Protein AF-A0A928VCK2-F1 (afdb_monomer)

Secondary structure (DSSP, 8-state):
-EEEEESGGGSTT----HHHHHHHHHHHHHHHHTT-EEEEB--TT--SSB-TTTS-GGG-SEEEEESSEE--SHHHHHHHHHTTTSEEEEEEEEESS-TTT----SEEEEEE-SS-B---GGGG--PPPPPEEEEEPPPP-GGGGGG--HHHHHHHHHHHHHTSS-EEEE----TTT-TT----TTTT---S-SSS----------SS--EEEEPPP-

Structure (mmCIF, N/CA/C/O backbone):
data_AF-A0A928VCK2-F1
#
_entry.id   AF-A0A928VCK2-F1
#
loop_
_atom_site.group_PDB
_atom_site.id
_atom_site.type_symbol
_atom_site.label_atom_id
_atom_site.label_alt_id
_atom_site.label_comp_id
_atom_site.label_asym_id
_atom_site.label_entity_id
_atom_site.label_seq_id
_atom_site.pdbx_PDB_ins_code
_atom_site.Cartn_x
_atom_site.Cartn_y
_atom_site.Cartn_z
_atom_site.occupancy
_atom_site.B_iso_or_equiv
_atom_site.auth_seq_id
_atom_site.auth_comp_id
_atom_site.auth_asym_id
_atom_site.auth_atom_id
_atom_site.pdbx_PDB_model_num
ATOM 1 N N . MET A 1 1 ? -21.657 -8.174 7.671 1.00 84.19 1 MET A N 1
ATOM 2 C CA . MET A 1 1 ? -20.610 -7.293 8.240 1.00 84.19 1 MET A CA 1
ATOM 3 C C . MET A 1 1 ? -19.802 -6.724 7.094 1.00 84.19 1 MET A C 1
ATOM 5 O O . MET A 1 1 ? -19.589 -7.456 6.133 1.00 84.19 1 MET A O 1
ATOM 9 N N . ARG A 1 2 ? -19.414 -5.449 7.162 1.00 96.62 2 ARG A N 1
ATOM 10 C CA . ARG A 1 2 ? -18.640 -4.792 6.105 1.00 96.62 2 ARG A CA 1
ATOM 11 C C . ARG A 1 2 ? -17.361 -4.190 6.680 1.00 96.62 2 ARG A C 1
ATOM 13 O O . ARG A 1 2 ? -17.399 -3.638 7.781 1.00 96.62 2 ARG A O 1
ATOM 20 N N . VAL A 1 3 ? -16.268 -4.317 5.936 1.00 98.62 3 VAL A N 1
ATOM 21 C CA . VAL A 1 3 ? -14.930 -3.843 6.305 1.00 98.62 3 VAL A CA 1
ATOM 22 C C . VAL A 1 3 ? -14.529 -2.672 5.410 1.00 98.62 3 VAL A C 1
ATOM 24 O O . VAL A 1 3 ? -14.777 -2.712 4.210 1.00 98.62 3 VAL A O 1
ATOM 27 N N . LEU A 1 4 ? -13.922 -1.629 5.970 1.00 98.75 4 LEU A N 1
ATOM 28 C CA . LEU A 1 4 ? -13.220 -0.620 5.174 1.00 98.75 4 LEU A CA 1
ATOM 29 C C . LEU A 1 4 ? -11.729 -0.956 5.162 1.00 98.75 4 LE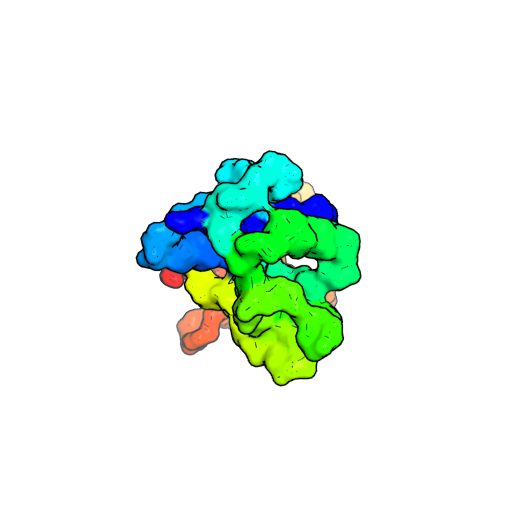U A C 1
ATOM 31 O O . LEU A 1 4 ? -11.121 -1.033 6.227 1.00 98.75 4 LEU A O 1
ATOM 35 N N . VAL A 1 5 ? -11.141 -1.135 3.983 1.00 98.69 5 VAL A N 1
ATOM 36 C CA . VAL A 1 5 ? -9.688 -1.288 3.822 1.00 98.69 5 VAL A CA 1
ATOM 37 C C . VAL A 1 5 ? -9.095 0.074 3.495 1.00 98.69 5 VAL A C 1
ATOM 39 O O . VAL A 1 5 ? -9.481 0.697 2.509 1.00 98.69 5 VAL A O 1
ATOM 42 N N . ALA A 1 6 ? -8.166 0.545 4.315 1.00 98.25 6 ALA A N 1
ATOM 43 C CA . ALA A 1 6 ? -7.464 1.808 4.146 1.00 98.25 6 ALA A CA 1
ATOM 44 C C . ALA A 1 6 ? -5.953 1.600 4.260 1.00 98.25 6 ALA A C 1
ATOM 46 O O . ALA A 1 6 ? -5.498 0.588 4.776 1.00 98.25 6 ALA A O 1
ATOM 47 N N . GLY A 1 7 ? -5.176 2.558 3.782 1.00 96.81 7 GLY A N 1
ATOM 48 C CA . GLY A 1 7 ? -3.717 2.555 3.847 1.00 96.81 7 GLY A CA 1
ATOM 49 C C . GLY A 1 7 ? -3.191 3.868 3.291 1.00 96.81 7 GLY A C 1
ATOM 50 O O . GLY A 1 7 ? -3.965 4.802 3.081 1.00 96.81 7 GLY A O 1
ATOM 51 N N . TRP A 1 8 ? -1.903 3.961 2.973 1.00 94.31 8 TRP A N 1
ATOM 52 C CA . TRP A 1 8 ? -1.333 5.171 2.357 1.00 94.31 8 TRP A CA 1
ATOM 53 C C . TRP A 1 8 ? -2.022 5.575 1.041 1.00 94.31 8 TRP A C 1
ATOM 55 O O . TRP A 1 8 ? -2.155 6.758 0.740 1.00 94.31 8 TRP A O 1
ATOM 65 N N . PHE A 1 9 ? -2.584 4.612 0.306 1.00 95.19 9 PHE A N 1
ATOM 66 C CA . PHE A 1 9 ? -3.427 4.835 -0.879 1.00 95.19 9 PHE A CA 1
ATOM 67 C C . PHE A 1 9 ? -4.778 5.521 -0.603 1.00 95.19 9 PHE A C 1
ATOM 69 O O . PHE A 1 9 ? -5.514 5.838 -1.540 1.00 95.19 9 PHE A O 1
ATOM 76 N N . SER A 1 10 ? -5.111 5.768 0.663 1.00 96.56 10 SER A N 1
ATOM 77 C CA . SER A 1 10 ? -6.311 6.483 1.106 1.00 96.56 10 SER A CA 1
ATOM 78 C C . SER A 1 10 ? -6.046 7.957 1.454 1.00 96.56 10 SER A C 1
ATOM 80 O O . SER A 1 10 ? -6.998 8.686 1.744 1.00 96.56 10 SER A O 1
ATOM 82 N N . PHE A 1 11 ? -4.784 8.408 1.433 1.00 94.69 11 PHE A N 1
ATOM 83 C CA . PHE A 1 11 ? -4.357 9.750 1.847 1.00 94.69 11 PHE A CA 1
ATOM 84 C C . PHE A 1 11 ? -3.567 10.447 0.736 1.00 94.69 11 PHE A C 1
ATOM 86 O O . PHE A 1 11 ? -2.890 9.813 -0.073 1.00 94.69 11 PHE A O 1
ATOM 93 N N . LYS A 1 12 ? -3.681 11.777 0.671 1.00 91.19 12 LYS A N 1
ATOM 94 C CA . LYS A 1 12 ? -2.931 12.584 -0.300 1.00 91.19 12 LYS A CA 1
ATOM 95 C C . LYS A 1 12 ? -1.460 12.661 0.105 1.00 91.19 12 LYS A C 1
ATOM 97 O O . LYS A 1 12 ? -1.151 12.642 1.288 1.00 91.19 12 LYS A O 1
ATOM 102 N N . ASP A 1 13 ? -0.590 12.793 -0.893 1.00 86.44 13 ASP A N 1
ATOM 103 C CA . ASP A 1 13 ? 0.840 13.088 -0.725 1.00 86.44 13 ASP A CA 1
ATOM 104 C C . ASP A 1 13 ? 1.649 12.026 0.054 1.00 86.44 13 ASP A C 1
ATOM 106 O O . ASP A 1 13 ? 2.729 12.309 0.563 1.00 86.44 13 ASP A O 1
ATOM 110 N N . CYS A 1 14 ? 1.172 10.775 0.090 1.00 86.25 14 CYS A N 1
ATOM 111 C CA . CYS A 1 14 ? 1.838 9.664 0.784 1.00 86.25 14 CYS A CA 1
ATOM 112 C C . CYS A 1 14 ? 2.816 8.844 -0.080 1.00 86.25 14 CYS A C 1
ATOM 114 O O . CYS A 1 14 ? 3.311 7.837 0.391 1.00 86.25 14 CYS A O 1
ATOM 116 N N . ASN A 1 15 ? 3.120 9.220 -1.330 1.00 86.69 15 ASN A N 1
ATOM 117 C CA . ASN A 1 15 ? 4.077 8.486 -2.191 1.00 86.69 15 ASN A CA 1
ATOM 118 C C . ASN A 1 15 ? 3.855 6.957 -2.239 1.00 86.69 15 ASN A C 1
ATOM 120 O O . ASN A 1 15 ? 4.780 6.174 -2.037 1.00 86.69 15 ASN A O 1
ATOM 124 N N . VAL A 1 16 ? 2.617 6.544 -2.512 1.00 90.00 16 VAL A N 1
ATOM 125 C CA . VAL A 1 16 ? 2.213 5.131 -2.577 1.00 90.00 16 VAL A CA 1
ATOM 126 C C . VAL A 1 16 ? 3.105 4.348 -3.541 1.00 90.00 16 VAL A C 1
ATOM 128 O O . VAL A 1 16 ? 3.255 4.716 -4.709 1.00 90.00 16 VAL A O 1
ATOM 131 N N . THR A 1 17 ? 3.662 3.245 -3.057 1.00 89.50 17 THR A N 1
ATOM 132 C CA . THR A 1 17 ? 4.542 2.347 -3.804 1.00 89.50 17 THR A CA 1
ATOM 133 C C . THR A 1 17 ? 3.798 1.101 -4.285 1.00 89.50 17 THR A C 1
ATOM 135 O O . THR A 1 17 ? 2.653 0.835 -3.916 1.00 89.50 17 THR A O 1
ATOM 138 N N . ALA A 1 18 ? 4.467 0.284 -5.104 1.00 89.06 18 ALA A N 1
ATOM 139 C CA . ALA A 1 18 ? 3.932 -1.016 -5.500 1.00 89.06 18 ALA A CA 1
ATOM 140 C C . ALA A 1 18 ? 3.698 -1.945 -4.291 1.00 89.06 18 ALA A C 1
ATOM 142 O O . ALA A 1 18 ? 2.751 -2.726 -4.313 1.00 89.06 18 ALA A O 1
ATOM 143 N N . GLY A 1 19 ? 4.516 -1.835 -3.235 1.00 90.00 19 GLY A N 1
ATOM 144 C CA . GLY A 1 19 ? 4.358 -2.623 -2.010 1.00 90.00 19 GLY A CA 1
ATOM 145 C C . GLY A 1 19 ? 3.032 -2.338 -1.306 1.00 90.00 19 GLY A C 1
ATOM 146 O O . GLY A 1 19 ? 2.297 -3.270 -0.993 1.00 90.00 19 GLY A O 1
ATOM 147 N N . ASP A 1 20 ? 2.660 -1.062 -1.177 1.00 93.81 20 ASP A N 1
ATOM 148 C CA . ASP A 1 20 ? 1.390 -0.650 -0.563 1.00 93.81 20 ASP A CA 1
ATOM 149 C C . ASP A 1 20 ? 0.177 -1.225 -1.309 1.00 93.81 20 ASP A C 1
ATOM 151 O O . ASP A 1 20 ? -0.796 -1.683 -0.706 1.00 93.81 20 ASP A O 1
ATOM 155 N N . VAL A 1 21 ? 0.247 -1.229 -2.643 1.00 93.06 21 VAL A N 1
ATOM 156 C CA . VAL A 1 21 ? -0.801 -1.786 -3.506 1.00 93.06 21 VAL A CA 1
ATOM 157 C C . VAL A 1 21 ? -0.864 -3.310 -3.372 1.00 93.06 21 VAL A C 1
ATOM 159 O O . VAL A 1 21 ? -1.954 -3.862 -3.245 1.00 93.06 21 VAL A O 1
ATOM 162 N N . MET A 1 22 ? 0.281 -3.997 -3.323 1.00 94.56 22 MET A N 1
ATOM 163 C CA . MET A 1 22 ? 0.321 -5.448 -3.112 1.00 94.56 22 MET A CA 1
ATOM 164 C C . MET A 1 22 ? -0.232 -5.849 -1.741 1.00 94.56 22 MET A C 1
ATOM 166 O O . MET A 1 22 ? -0.971 -6.828 -1.646 1.00 94.56 22 MET A O 1
ATOM 170 N N . ALA A 1 23 ? 0.100 -5.103 -0.687 1.00 96.25 23 ALA A N 1
ATOM 171 C CA . ALA A 1 23 ? -0.390 -5.358 0.664 1.00 96.25 23 ALA A CA 1
ATOM 172 C C . ALA A 1 23 ? -1.910 -5.145 0.761 1.00 96.25 23 ALA A C 1
ATOM 174 O O . ALA A 1 23 ? -2.620 -5.966 1.345 1.00 96.25 23 ALA A O 1
ATOM 175 N N . ARG A 1 24 ? -2.430 -4.089 0.118 1.00 96.81 24 ARG A N 1
ATOM 176 C CA . ARG A 1 24 ? -3.873 -3.857 -0.040 1.00 96.81 24 ARG A CA 1
ATOM 177 C C . ARG A 1 24 ? -4.570 -5.034 -0.705 1.00 96.81 24 ARG A C 1
ATOM 179 O O . ARG A 1 24 ? -5.592 -5.490 -0.197 1.00 96.81 24 ARG A O 1
ATOM 186 N N . ASP A 1 25 ? -4.042 -5.491 -1.835 1.00 95.88 25 ASP A N 1
ATOM 187 C CA . ASP A 1 25 ? -4.664 -6.554 -2.623 1.00 95.88 25 ASP A CA 1
ATOM 188 C C . ASP A 1 25 ? -4.673 -7.870 -1.838 1.00 95.88 25 ASP A C 1
ATOM 190 O O . ASP A 1 25 ? -5.710 -8.522 -1.758 1.00 95.88 25 ASP A O 1
ATOM 194 N N . LEU A 1 26 ? -3.582 -8.190 -1.133 1.00 97.25 26 LEU A N 1
ATOM 195 C CA . LEU A 1 26 ? -3.532 -9.326 -0.208 1.00 97.25 26 LEU A CA 1
ATOM 196 C C . LEU A 1 26 ? -4.582 -9.227 0.907 1.00 97.25 26 LEU A C 1
ATOM 198 O O . LEU A 1 26 ? -5.286 -10.200 1.174 1.00 97.25 26 LEU A O 1
ATOM 202 N N . ALA A 1 27 ? -4.723 -8.061 1.542 1.00 97.75 27 ALA A N 1
ATOM 203 C CA . ALA A 1 27 ? -5.734 -7.857 2.577 1.00 97.75 27 ALA A CA 1
ATOM 204 C C . ALA A 1 27 ? -7.160 -8.041 2.026 1.00 97.75 27 ALA A C 1
ATOM 206 O O . ALA A 1 27 ? -7.995 -8.690 2.660 1.00 97.75 27 ALA A O 1
ATOM 207 N N . CYS A 1 28 ? -7.433 -7.512 0.831 1.00 97.44 28 CYS A N 1
ATOM 208 C CA . CYS A 1 28 ? -8.716 -7.665 0.143 1.00 97.44 28 CYS A CA 1
ATOM 209 C C . CYS A 1 28 ? -8.999 -9.132 -0.217 1.00 97.44 28 CYS A C 1
ATOM 211 O O . CYS A 1 28 ? -10.107 -9.623 0.017 1.00 97.44 28 CYS A O 1
ATOM 213 N N . ASP A 1 29 ? -7.995 -9.853 -0.718 1.00 96.81 29 ASP A N 1
ATOM 214 C CA . ASP A 1 29 ? -8.087 -11.276 -1.041 1.00 96.81 29 ASP A CA 1
ATOM 215 C C . ASP A 1 29 ? -8.396 -12.113 0.204 1.00 96.81 29 ASP A C 1
ATOM 217 O O . ASP A 1 29 ? -9.288 -12.963 0.171 1.00 96.81 29 ASP A O 1
ATOM 221 N N . TRP A 1 30 ? -7.712 -11.862 1.324 1.00 97.44 30 TRP A N 1
ATOM 222 C CA . TRP A 1 30 ? -7.953 -12.574 2.584 1.00 97.44 30 TRP A CA 1
ATOM 223 C C . TRP A 1 30 ? -9.342 -12.296 3.161 1.00 97.44 30 TRP A C 1
ATOM 225 O O . TRP A 1 30 ? -10.007 -13.219 3.643 1.00 97.44 30 TRP A O 1
ATOM 235 N N . LEU A 1 31 ? -9.819 -11.050 3.074 1.00 97.25 31 LEU A N 1
ATOM 236 C CA . LEU A 1 31 ? -11.184 -10.690 3.463 1.00 97.25 31 LEU A CA 1
ATOM 237 C C . LEU A 1 31 ? -12.223 -11.400 2.588 1.00 97.25 31 LEU A C 1
ATOM 239 O O . LEU A 1 31 ? -13.175 -11.975 3.122 1.00 97.25 31 LEU A O 1
ATOM 243 N N . GLY A 1 32 ? -12.014 -11.410 1.268 1.00 96.38 32 GLY A N 1
ATOM 244 C CA . GLY A 1 32 ? -12.887 -12.088 0.310 1.00 96.38 32 GLY A CA 1
ATOM 245 C C . GLY A 1 32 ? -12.940 -13.601 0.528 1.00 96.38 32 GLY A C 1
ATOM 246 O O . GLY A 1 32 ? -14.026 -14.172 0.609 1.00 96.38 32 GLY A O 1
ATOM 247 N N . GLN A 1 33 ? -11.784 -14.245 0.717 1.00 96.38 33 GLN A N 1
ATOM 248 C CA . GLN A 1 33 ? -11.689 -15.677 1.040 1.00 96.38 33 GLN A CA 1
AT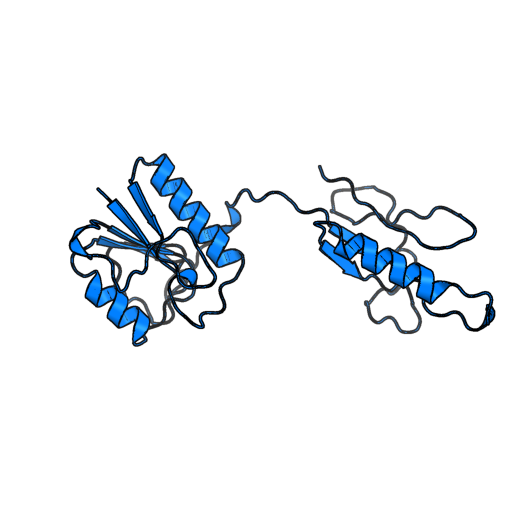OM 249 C C . GLN A 1 33 ? -12.383 -16.025 2.362 1.00 96.38 33 GLN A C 1
ATOM 251 O O . GLN A 1 33 ? -12.930 -17.116 2.509 1.00 96.38 33 GLN A O 1
ATOM 256 N N . SER A 1 34 ? -12.408 -15.082 3.304 1.00 95.50 34 SER A N 1
ATOM 257 C CA . SER A 1 34 ? -13.095 -15.221 4.591 1.00 95.50 34 SER A CA 1
ATOM 258 C C . SER A 1 34 ? -14.586 -14.846 4.538 1.00 95.50 34 SER A C 1
ATOM 260 O O . SER A 1 34 ? -15.259 -14.870 5.567 1.00 95.50 34 SER A O 1
ATOM 262 N N . GLY A 1 35 ? -15.121 -14.492 3.363 1.00 95.81 35 GLY A N 1
ATOM 263 C CA . GLY A 1 35 ? -16.538 -14.179 3.158 1.00 95.81 35 GLY A CA 1
ATOM 264 C C . GLY A 1 35 ? -16.978 -12.787 3.626 1.00 95.81 35 GLY A C 1
ATOM 265 O O . GLY A 1 35 ? -18.179 -12.542 3.766 1.00 95.81 35 GLY A O 1
ATOM 266 N N . TYR A 1 36 ? -16.047 -11.862 3.880 1.00 96.75 36 TYR A N 1
ATOM 267 C CA . TYR A 1 36 ? -16.383 -10.492 4.267 1.00 96.75 36 TYR A CA 1
ATOM 268 C C . TYR A 1 36 ? -16.612 -9.601 3.048 1.00 96.75 36 TYR A C 1
ATOM 270 O O . TYR A 1 36 ? -15.827 -9.589 2.103 1.00 96.75 36 TYR A O 1
ATOM 278 N N . LEU A 1 37 ? -17.664 -8.782 3.112 1.00 97.50 37 LEU A N 1
ATOM 279 C CA . LEU A 1 37 ? -17.828 -7.657 2.197 1.00 97.50 37 LEU A CA 1
ATOM 280 C C . LEU A 1 37 ? -16.879 -6.536 2.615 1.00 97.50 37 LEU A C 1
ATOM 282 O O . LEU A 1 37 ? -16.778 -6.229 3.807 1.00 97.50 37 LEU A O 1
ATOM 286 N N . TYR A 1 38 ? -16.244 -5.883 1.650 1.00 98.38 38 TYR A N 1
ATOM 287 C CA . TYR A 1 38 ? -15.357 -4.763 1.923 1.00 98.38 38 TYR A CA 1
ATOM 288 C C . TYR A 1 38 ? -15.496 -3.649 0.888 1.00 98.38 38 TYR A C 1
ATOM 290 O O . TYR A 1 38 ? -15.836 -3.903 -0.264 1.00 98.38 38 TYR A O 1
ATOM 298 N N . ASP A 1 39 ? -15.215 -2.425 1.327 1.00 98.50 39 ASP A N 1
ATOM 299 C C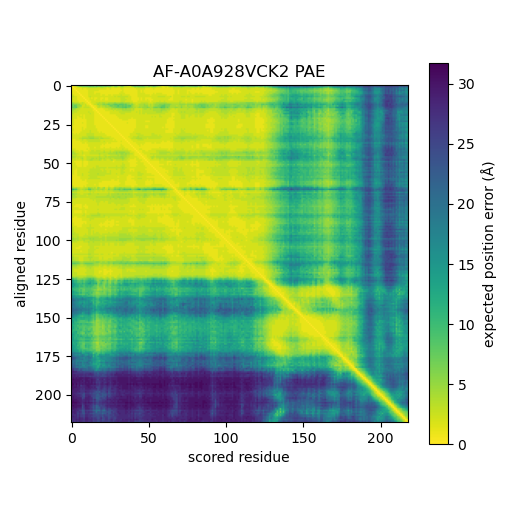A . ASP A 1 39 ? -14.939 -1.282 0.460 1.00 98.50 39 ASP A CA 1
ATOM 300 C C . ASP A 1 39 ? -13.467 -0.881 0.654 1.00 98.50 39 ASP A C 1
ATOM 302 O O . ASP A 1 39 ? -12.906 -1.056 1.739 1.00 98.50 39 ASP A O 1
ATOM 306 N N . VAL A 1 40 ? -12.834 -0.328 -0.380 1.00 98.62 40 VAL A N 1
ATOM 307 C CA . VAL A 1 40 ? -11.445 0.153 -0.314 1.00 98.62 40 VAL A CA 1
ATOM 308 C C . VAL A 1 40 ? -11.442 1.675 -0.321 1.00 98.62 40 VAL A C 1
ATOM 310 O O . VAL A 1 40 ? -11.963 2.294 -1.248 1.00 98.62 40 VAL A O 1
ATOM 313 N N . ALA A 1 41 ? -10.852 2.293 0.698 1.00 98.31 41 ALA A N 1
ATOM 314 C CA . ALA A 1 41 ? -10.652 3.730 0.746 1.00 98.31 41 ALA A CA 1
ATOM 315 C C . ALA A 1 41 ? -9.544 4.138 -0.234 1.00 98.31 41 ALA A C 1
ATOM 317 O O . ALA A 1 41 ? -8.392 3.748 -0.056 1.00 98.31 41 ALA A O 1
ATOM 318 N N . LEU A 1 42 ? -9.871 4.941 -1.245 1.00 97.50 42 LEU A N 1
ATOM 319 C CA . LEU A 1 42 ? -8.921 5.381 -2.268 1.00 97.50 42 LEU A CA 1
ATOM 320 C C . LEU A 1 42 ? -8.984 6.891 -2.471 1.00 97.50 42 LEU A C 1
ATOM 322 O O . LEU A 1 42 ? -10.049 7.508 -2.401 1.00 97.50 42 LEU A O 1
ATOM 326 N N . VAL A 1 43 ? -7.826 7.474 -2.767 1.00 95.19 43 VAL A N 1
ATOM 327 C CA . VAL A 1 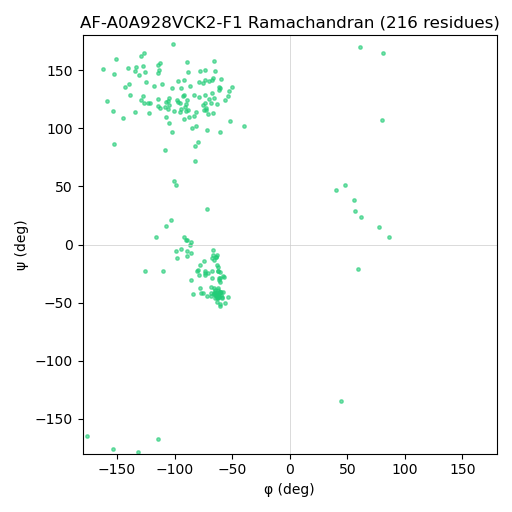43 ? -7.700 8.847 -3.256 1.00 95.19 43 VAL A CA 1
ATOM 328 C C . VAL A 1 43 ? -7.165 8.847 -4.689 1.00 95.19 43 VAL A C 1
ATOM 330 O O . VAL A 1 43 ? -6.477 7.917 -5.106 1.00 95.19 43 VAL A O 1
ATOM 333 N N . SER A 1 44 ? -7.466 9.901 -5.453 1.00 90.31 44 SER A N 1
ATOM 334 C CA . SER A 1 44 ? -6.886 10.108 -6.788 1.00 90.31 44 SER A CA 1
ATOM 335 C C . SER A 1 44 ? -5.355 9.970 -6.744 1.00 90.31 44 SER A C 1
ATOM 337 O O . SER A 1 44 ? -4.743 10.554 -5.848 1.00 90.31 44 SER A O 1
ATOM 339 N N . PRO A 1 45 ? -4.720 9.266 -7.702 1.00 91.12 45 PRO A N 1
ATOM 340 C CA . PRO A 1 45 ? -5.271 8.785 -8.977 1.00 91.12 45 PRO A CA 1
ATOM 341 C C . PRO A 1 45 ? -5.909 7.385 -8.934 1.00 91.12 45 PRO A C 1
ATOM 343 O O . PRO A 1 45 ? -6.314 6.877 -9.978 1.00 91.12 45 PRO A O 1
ATOM 346 N N . PHE A 1 46 ? -5.998 6.741 -7.769 1.00 92.12 46 PHE A N 1
ATOM 347 C CA . PHE A 1 46 ? -6.593 5.411 -7.660 1.00 92.12 46 PHE A CA 1
ATOM 348 C C . PHE A 1 46 ? -8.123 5.474 -7.791 1.00 92.12 46 PHE A C 1
ATOM 350 O O . PHE A 1 46 ? -8.769 6.397 -7.295 1.00 92.12 46 PHE A O 1
ATOM 357 N N . VAL A 1 47 ? -8.708 4.481 -8.466 1.00 92.25 47 VAL A N 1
ATOM 358 C CA . VAL A 1 47 ? -10.139 4.436 -8.818 1.00 92.25 47 VAL A CA 1
ATOM 359 C C . VAL A 1 47 ? -10.794 3.138 -8.345 1.00 92.25 47 VAL A C 1
ATOM 361 O O . VAL A 1 47 ? -10.107 2.172 -8.028 1.00 92.25 47 VAL A O 1
ATOM 364 N N . GLY A 1 48 ? -12.131 3.111 -8.313 1.00 92.88 48 GLY A N 1
ATOM 365 C CA . GLY A 1 48 ? -12.912 1.923 -7.936 1.00 92.88 48 GLY A CA 1
ATOM 366 C C . GLY A 1 48 ? -13.148 1.753 -6.431 1.00 92.88 48 GLY A C 1
ATOM 367 O O . GLY A 1 48 ? -13.695 0.738 -6.017 1.00 92.88 48 GLY A O 1
ATOM 368 N N . GLY A 1 49 ? -12.755 2.740 -5.623 1.00 96.12 49 GLY A N 1
ATOM 369 C CA . GLY A 1 49 ? -12.931 2.744 -4.172 1.00 96.12 49 GLY A CA 1
ATOM 370 C C . GLY A 1 49 ? -13.880 3.831 -3.681 1.00 96.12 49 GLY A C 1
ATOM 371 O O . GLY A 1 49 ? -14.578 4.490 -4.453 1.00 96.12 49 GLY A O 1
ATOM 372 N N . VAL A 1 50 ? -13.872 4.037 -2.369 1.00 98.06 50 VAL A N 1
ATOM 373 C CA . VAL A 1 50 ? -14.661 5.052 -1.668 1.00 98.06 50 VAL A CA 1
ATOM 374 C C . VAL A 1 50 ? -13.755 6.121 -1.062 1.00 98.06 50 VAL A C 1
ATOM 376 O O . VAL A 1 50 ? -12.597 5.863 -0.750 1.00 98.06 50 VAL A O 1
ATOM 379 N N . ASN A 1 51 ? -14.280 7.324 -0.831 1.00 97.19 51 ASN A N 1
ATOM 380 C CA . ASN A 1 51 ? -13.574 8.320 -0.028 1.00 97.19 51 ASN A CA 1
ATOM 381 C C . ASN A 1 51 ? -13.941 8.135 1.454 1.00 97.19 51 ASN A C 1
ATOM 383 O O . ASN A 1 51 ? -15.089 8.352 1.853 1.00 97.19 51 ASN A O 1
ATOM 387 N N . TRP A 1 52 ? -12.960 7.771 2.285 1.00 97.69 52 TRP A N 1
ATOM 388 C CA . TRP A 1 52 ? -13.169 7.543 3.719 1.00 97.69 52 TRP A CA 1
ATOM 389 C C . TRP A 1 52 ? -13.732 8.775 4.451 1.00 97.69 52 TRP A C 1
ATOM 391 O O . TRP A 1 52 ? -14.453 8.632 5.442 1.00 97.69 52 TRP A O 1
ATOM 401 N N . GLN A 1 53 ? -13.469 9.983 3.941 1.00 96.44 53 GLN A N 1
ATOM 402 C CA . GLN A 1 53 ? -13.962 11.238 4.510 1.00 96.44 53 GLN A CA 1
ATOM 403 C C . GLN A 1 53 ? -15.473 11.424 4.309 1.00 96.44 53 GLN A C 1
ATOM 405 O O . GLN A 1 53 ? -16.110 12.132 5.088 1.00 96.44 53 GLN A O 1
ATOM 410 N N . THR A 1 54 ? -16.063 10.793 3.288 1.00 96.94 54 THR A N 1
ATOM 411 C CA . THR A 1 54 ? -17.471 11.004 2.908 1.00 96.94 54 THR A CA 1
ATOM 412 C C . THR A 1 54 ? -18.371 9.812 3.207 1.00 96.94 54 THR A C 1
ATOM 414 O O . THR A 1 54 ? -19.578 9.988 3.348 1.00 96.94 54 THR A O 1
ATOM 417 N N . VAL A 1 55 ? -17.826 8.597 3.319 1.00 97.81 55 VAL A N 1
ATOM 418 C CA . VAL A 1 55 ? -18.628 7.419 3.691 1.00 97.81 55 VAL A CA 1
ATOM 419 C C . VAL A 1 55 ? -19.173 7.536 5.113 1.00 97.81 55 VAL A C 1
ATOM 421 O O . VAL A 1 55 ? -18.536 8.130 5.984 1.00 97.81 55 VAL A O 1
ATOM 424 N N . ASN A 1 56 ? -20.340 6.942 5.370 1.00 97.75 56 ASN A N 1
ATOM 425 C CA . ASN A 1 56 ? -20.877 6.843 6.725 1.00 97.75 56 ASN A CA 1
ATOM 426 C C . ASN A 1 56 ? -20.070 5.803 7.531 1.00 97.75 56 ASN A C 1
ATOM 428 O O . ASN A 1 56 ? -20.124 4.622 7.175 1.00 97.75 56 ASN A O 1
ATOM 432 N N . PRO A 1 57 ? -19.354 6.186 8.608 1.00 97.62 57 PRO A N 1
ATOM 433 C CA . PRO A 1 57 ? -18.556 5.243 9.391 1.00 97.62 57 PRO A CA 1
ATOM 434 C C . PRO A 1 57 ? -19.397 4.130 10.027 1.00 97.62 57 PRO A C 1
ATOM 436 O O . PRO A 1 57 ? -18.921 3.006 10.147 1.00 97.62 57 PRO A O 1
ATOM 439 N N . ALA A 1 58 ? -20.676 4.384 10.334 1.00 97.12 58 ALA A N 1
ATOM 440 C CA . ALA A 1 58 ? -21.570 3.377 10.910 1.00 97.12 58 ALA A CA 1
ATOM 441 C C . ALA A 1 58 ? -21.883 2.203 9.958 1.00 97.12 58 ALA A C 1
ATOM 443 O O . ALA A 1 58 ? -22.386 1.172 10.401 1.00 97.12 58 ALA A O 1
ATOM 444 N N . ASN A 1 59 ? -21.572 2.328 8.662 1.00 97.69 59 ASN A N 1
ATOM 445 C CA . ASN A 1 59 ? -21.723 1.235 7.700 1.00 97.69 59 ASN A CA 1
ATOM 446 C C . ASN A 1 59 ? -20.639 0.153 7.853 1.00 97.69 59 ASN A C 1
ATOM 448 O O . ASN A 1 59 ? -20.787 -0.933 7.287 1.00 97.69 59 ASN A O 1
ATOM 452 N N . TYR A 1 60 ? -19.560 0.434 8.589 1.00 98.50 60 TYR A N 1
ATOM 453 C CA . TYR A 1 60 ? -18.404 -0.448 8.709 1.00 98.50 60 TYR A CA 1
ATOM 454 C C . TYR A 1 60 ? -18.268 -0.962 10.132 1.00 98.50 60 TYR A C 1
ATOM 456 O O . TYR A 1 60 ? -18.062 -0.200 11.075 1.00 98.50 60 TYR A O 1
ATOM 464 N N . SER A 1 61 ? -18.338 -2.281 10.292 1.00 97.50 61 SER A N 1
ATOM 465 C CA . SER A 1 61 ? -18.086 -2.896 11.595 1.00 97.50 61 SER A CA 1
ATOM 466 C C . SER A 1 61 ? -16.594 -2.992 11.899 1.00 97.50 61 SER A C 1
ATOM 468 O O . SER A 1 61 ? -16.217 -3.020 13.066 1.00 97.50 61 SER A O 1
ATOM 470 N N . HIS A 1 62 ? -15.755 -3.052 10.862 1.00 98.38 62 HIS A N 1
ATOM 471 C CA . HIS A 1 62 ? -14.303 -3.156 10.973 1.00 98.38 62 HIS A CA 1
ATOM 472 C C . HIS A 1 62 ? -13.630 -2.181 10.013 1.00 98.38 62 HIS A C 1
ATOM 474 O O . HIS A 1 62 ? -14.141 -1.919 8.921 1.00 98.38 62 HIS A O 1
ATOM 480 N N . VAL A 1 63 ? -12.453 -1.708 10.401 1.00 98.56 63 VAL A N 1
ATOM 481 C CA . VAL A 1 63 ? -11.539 -0.976 9.530 1.00 98.56 63 VAL A CA 1
ATOM 482 C C . VAL A 1 63 ? -10.183 -1.650 9.605 1.00 98.56 63 VAL A C 1
ATOM 484 O O . VAL A 1 63 ? -9.662 -1.862 10.695 1.00 98.56 63 VAL A O 1
ATOM 487 N N . VAL A 1 64 ? -9.625 -1.987 8.450 1.00 98.69 64 VAL A N 1
ATOM 488 C CA . VAL A 1 64 ? -8.265 -2.507 8.324 1.00 98.69 64 VAL A CA 1
ATOM 489 C C . VAL A 1 64 ? -7.409 -1.394 7.746 1.00 98.69 64 VAL A C 1
ATOM 491 O O . VAL A 1 64 ? -7.650 -0.970 6.618 1.00 98.69 64 VAL A O 1
ATOM 494 N N . PHE A 1 65 ? -6.428 -0.921 8.508 1.00 98.31 65 PHE A N 1
ATOM 495 C CA . PHE A 1 65 ? -5.368 -0.066 7.994 1.00 98.31 65 PHE A CA 1
ATOM 496 C C . PHE A 1 65 ? -4.179 -0.952 7.629 1.00 98.31 65 PHE A C 1
ATOM 498 O O . PHE A 1 65 ? -3.628 -1.621 8.502 1.00 98.31 65 PHE A O 1
ATOM 505 N N . VAL A 1 66 ? -3.822 -0.992 6.348 1.00 98.19 66 VAL A N 1
ATOM 506 C CA . VAL A 1 66 ? -2.803 -1.889 5.807 1.00 98.19 66 VAL A CA 1
ATOM 507 C C . VAL A 1 66 ? -1.634 -1.128 5.201 1.00 98.19 66 VAL A C 1
ATOM 509 O O . VAL A 1 66 ? -1.834 -0.189 4.428 1.00 98.19 66 VAL A O 1
ATOM 512 N N . CYS A 1 67 ? -0.432 -1.618 5.504 1.00 94.50 67 CYS A N 1
ATOM 513 C CA . CYS A 1 67 ? 0.849 -1.132 5.005 1.00 94.50 67 CYS A CA 1
ATOM 514 C C . CYS A 1 67 ? 1.179 0.330 5.357 1.00 94.50 67 CYS A C 1
ATOM 516 O O . CYS A 1 67 ? 0.357 1.114 5.842 1.00 94.50 67 CYS A O 1
ATOM 518 N N . GLY A 1 68 ? 2.433 0.677 5.080 1.00 84.75 68 GLY A N 1
ATOM 519 C CA . GLY A 1 68 ? 3.029 1.971 5.354 1.00 84.75 68 GLY A CA 1
ATOM 520 C C . GLY A 1 68 ? 3.485 2.118 6.805 1.00 84.75 68 GLY A C 1
ATOM 521 O O . GLY A 1 68 ? 3.108 1.344 7.695 1.00 84.75 68 GLY A O 1
ATOM 522 N N . PRO A 1 69 ? 4.312 3.132 7.081 1.00 91.69 69 PRO A N 1
ATOM 523 C CA . PRO A 1 69 ? 4.411 3.615 8.433 1.00 91.69 69 PRO A CA 1
ATOM 524 C C . PRO A 1 69 ? 3.099 4.280 8.846 1.00 91.69 69 PRO A C 1
ATOM 526 O O . PRO A 1 69 ? 2.454 4.973 8.055 1.00 91.69 69 PRO A O 1
ATOM 529 N N . PHE A 1 70 ? 2.703 4.080 10.097 1.00 95.12 70 PHE A N 1
ATOM 530 C CA . PHE A 1 70 ? 1.515 4.701 10.664 1.00 95.12 70 PHE A CA 1
ATOM 531 C C . PHE A 1 70 ? 1.940 5.883 11.552 1.00 95.12 70 PHE A C 1
ATOM 533 O O . PHE A 1 70 ? 2.361 5.663 12.691 1.00 95.12 70 PHE A O 1
ATOM 540 N N . PRO A 1 71 ? 1.923 7.132 11.039 1.00 92.50 71 PRO A N 1
ATOM 541 C CA . PRO A 1 71 ? 2.369 8.298 11.795 1.00 92.50 71 PRO A CA 1
ATOM 542 C C . PRO A 1 71 ? 1.323 8.755 12.803 1.00 92.50 71 PRO A C 1
ATOM 544 O O . PRO A 1 71 ? 0.126 8.680 12.537 1.00 92.50 71 PRO A O 1
ATOM 547 N N . LEU A 1 72 ? 1.773 9.326 13.919 1.00 93.81 72 LEU A N 1
ATOM 548 C CA . LEU A 1 72 ? 0.928 10.150 14.778 1.00 93.81 72 LEU A CA 1
ATOM 549 C C . LEU A 1 72 ? 0.867 11.567 14.193 1.00 93.81 72 LEU A C 1
ATOM 551 O O . LEU A 1 72 ? 1.639 12.450 14.566 1.00 93.81 72 LEU A O 1
ATOM 555 N N . ASP A 1 73 ? -0.045 11.781 13.249 1.00 94.12 73 ASP A N 1
ATOM 556 C CA . ASP A 1 73 ? -0.285 13.086 12.643 1.00 94.12 73 ASP A CA 1
ATOM 557 C C . ASP A 1 73 ? -1.777 13.430 12.613 1.00 94.12 73 ASP A C 1
ATOM 559 O O . ASP A 1 73 ? -2.636 12.699 13.115 1.00 94.12 73 ASP A O 1
ATOM 563 N N . ARG A 1 74 ? -2.098 14.598 12.053 1.00 95.38 74 ARG A N 1
ATOM 564 C CA . ARG A 1 74 ? -3.477 15.074 11.965 1.00 95.38 74 ARG A CA 1
ATOM 565 C C . ARG A 1 74 ? -4.363 14.137 11.138 1.00 95.38 74 ARG A C 1
ATOM 567 O O . ARG A 1 74 ? -5.496 13.891 11.537 1.00 95.38 74 ARG A O 1
ATOM 574 N N . ALA A 1 75 ? -3.879 13.642 10.004 1.00 94.19 75 ALA A N 1
ATOM 575 C CA . ALA A 1 75 ? -4.689 12.876 9.067 1.00 94.19 75 ALA A CA 1
ATOM 576 C C . ALA A 1 75 ? -5.020 11.484 9.620 1.00 94.19 75 ALA A C 1
ATOM 578 O O . ALA A 1 75 ? -6.178 11.062 9.570 1.00 94.19 75 ALA A O 1
ATOM 579 N N . THR A 1 76 ? -4.038 10.796 10.207 1.00 94.88 76 THR A N 1
ATOM 580 C CA . THR A 1 76 ? -4.259 9.494 10.854 1.00 94.88 76 THR A CA 1
ATOM 581 C C . THR A 1 76 ? -5.097 9.629 12.121 1.00 94.88 76 THR A C 1
ATOM 583 O O . THR A 1 76 ? -5.973 8.799 12.365 1.00 94.88 76 THR A O 1
ATOM 586 N N . THR A 1 77 ? -4.919 10.708 12.891 1.00 96.50 77 THR A N 1
ATOM 587 C CA . THR A 1 77 ? -5.745 10.986 14.075 1.00 96.50 77 THR A CA 1
ATOM 588 C C . THR A 1 77 ? -7.204 11.244 13.693 1.00 96.50 77 THR A C 1
ATOM 590 O O . THR A 1 77 ? -8.104 10.655 14.292 1.00 96.50 77 THR A O 1
ATOM 593 N N . GLU A 1 78 ? -7.461 12.070 12.673 1.00 97.50 78 GLU A N 1
ATOM 594 C CA . GLU A 1 78 ? -8.816 12.316 12.154 1.00 97.50 78 GLU A CA 1
ATOM 595 C C . GLU A 1 78 ? -9.460 11.022 11.630 1.00 97.50 78 GLU A C 1
ATOM 597 O O . GLU A 1 78 ? -10.639 10.761 11.890 1.00 97.50 78 GLU A O 1
ATOM 602 N N . PHE A 1 79 ? -8.685 10.181 10.937 1.00 97.75 79 PHE A N 1
ATOM 603 C CA . PHE A 1 79 ? -9.139 8.880 10.454 1.00 97.75 79 PHE A CA 1
ATOM 604 C C . PHE A 1 79 ? -9.565 7.959 11.608 1.00 97.75 79 PHE A C 1
ATOM 606 O O . PHE A 1 79 ? -10.700 7.477 11.627 1.00 97.75 79 PHE A O 1
ATOM 613 N N . VAL A 1 80 ? -8.695 7.762 12.603 1.00 97.56 80 VAL A N 1
ATOM 614 C CA . VAL A 1 80 ? -8.973 6.928 13.786 1.00 97.56 80 VAL A CA 1
ATOM 615 C C . VAL A 1 80 ? -10.200 7.440 14.540 1.00 97.56 80 VAL A C 1
ATOM 617 O O . VAL A 1 80 ? -11.089 6.662 14.886 1.00 97.56 80 VAL A O 1
ATOM 620 N N . GLN A 1 81 ? -10.298 8.754 14.756 1.00 97.88 81 GLN A N 1
ATOM 621 C CA . GLN A 1 81 ? -11.439 9.355 15.448 1.00 97.88 81 GLN A CA 1
ATOM 622 C C . GLN A 1 81 ? -12.755 9.119 14.706 1.00 97.88 81 GLN A C 1
ATOM 624 O O . GLN A 1 81 ? -13.765 8.809 15.340 1.00 97.88 81 GLN A O 1
ATOM 629 N N . ARG A 1 82 ? -12.756 9.231 13.372 1.00 98.25 82 ARG A N 1
ATOM 630 C CA . ARG A 1 82 ? -13.955 9.024 12.552 1.00 98.25 82 ARG A CA 1
ATOM 631 C C . ARG A 1 82 ? -14.502 7.600 12.661 1.00 98.25 82 ARG A C 1
ATOM 633 O O . ARG A 1 82 ? -15.719 7.424 12.667 1.00 98.25 82 ARG A O 1
ATOM 640 N N . PHE A 1 83 ? -13.624 6.606 12.755 1.00 98.31 83 PHE A N 1
ATOM 641 C CA . PHE A 1 83 ? -13.993 5.189 12.808 1.00 98.31 83 PHE A CA 1
ATOM 642 C C . PHE A 1 83 ? -13.902 4.584 14.219 1.00 98.31 83 PHE A C 1
ATOM 644 O O . PHE A 1 83 ? -13.879 3.368 14.358 1.00 98.31 83 PHE A O 1
ATOM 651 N N . ASN A 1 84 ? -13.941 5.401 15.279 1.00 96.50 84 ASN A N 1
ATOM 652 C CA . ASN A 1 84 ? -13.783 4.948 16.672 1.00 96.50 84 ASN A CA 1
ATOM 653 C C . ASN A 1 84 ? -14.875 3.989 17.198 1.00 96.50 84 ASN A C 1
ATOM 655 O O . ASN A 1 84 ? -14.772 3.490 18.317 1.00 96.50 84 ASN A O 1
ATOM 659 N N . LYS A 1 85 ? -15.957 3.785 16.435 1.00 97.06 85 LYS A N 1
ATOM 660 C CA . LYS A 1 85 ? -17.021 2.810 16.738 1.00 97.06 85 LYS A CA 1
ATOM 661 C C . LYS A 1 85 ? -16.854 1.493 15.985 1.00 97.06 85 LYS A C 1
ATOM 663 O O . LYS A 1 85 ? -17.567 0.539 16.285 1.00 97.06 85 LYS A O 1
ATOM 668 N N . SER A 1 86 ? -15.956 1.453 15.008 1.00 98.00 86 SER A N 1
ATOM 669 C CA . SER A 1 86 ? -15.578 0.247 14.285 1.00 98.00 86 SER A CA 1
ATOM 670 C C . SER A 1 86 ? -14.419 -0.427 15.011 1.00 98.00 86 SER A C 1
ATOM 672 O O . SER A 1 86 ? -13.655 0.232 15.709 1.00 98.00 86 SER A O 1
ATOM 674 N N . ARG A 1 87 ? -14.250 -1.733 14.800 1.00 98.06 87 ARG A N 1
ATOM 675 C CA . ARG A 1 87 ? -13.052 -2.436 15.255 1.00 98.06 87 ARG A CA 1
ATOM 676 C C . ARG A 1 87 ? -11.872 -2.085 14.348 1.00 98.06 87 ARG A C 1
ATOM 678 O O . ARG A 1 87 ? -11.913 -2.409 13.158 1.00 98.06 87 ARG A O 1
ATOM 685 N N . LEU A 1 88 ? -10.859 -1.422 14.892 1.00 98.56 88 LEU A N 1
ATOM 686 C CA . LEU A 1 88 ? -9.679 -0.962 14.167 1.00 98.56 88 LEU A CA 1
ATOM 687 C C . LEU A 1 88 ? -8.597 -2.044 14.178 1.00 98.56 88 LEU A C 1
ATOM 689 O O . LEU A 1 88 ? -8.173 -2.512 15.232 1.00 98.56 88 LEU A O 1
ATOM 693 N N . ILE A 1 89 ? -8.144 -2.438 12.992 1.00 98.56 89 ILE A N 1
ATOM 694 C CA . ILE A 1 89 ? -7.122 -3.464 12.792 1.00 98.56 89 ILE A CA 1
ATOM 695 C C . ILE A 1 89 ? -5.955 -2.837 12.032 1.00 98.56 89 ILE A C 1
ATOM 697 O O . ILE A 1 89 ? -6.147 -2.340 10.925 1.00 98.56 89 ILE A O 1
ATOM 701 N N . GLY A 1 90 ? -4.757 -2.877 12.607 1.00 98.06 90 GLY A N 1
ATOM 702 C CA . GLY A 1 90 ? -3.516 -2.535 11.917 1.00 98.06 90 GLY A CA 1
ATOM 703 C C . GLY A 1 90 ? -2.888 -3.792 11.323 1.00 98.06 90 GLY A C 1
ATOM 704 O O . GLY A 1 90 ? -2.718 -4.778 12.039 1.00 98.06 90 GLY A O 1
ATOM 705 N N . LEU A 1 91 ? -2.567 -3.784 10.031 1.00 98.31 91 LEU A N 1
ATOM 706 C CA . LEU A 1 91 ? -2.015 -4.931 9.308 1.00 98.31 91 LEU A CA 1
ATOM 707 C C . LEU A 1 91 ? -0.753 -4.535 8.535 1.00 98.31 91 LEU A C 1
ATOM 709 O O . LEU A 1 91 ? -0.797 -3.637 7.701 1.00 98.31 91 LEU A O 1
ATOM 713 N N . ASP A 1 92 ? 0.354 -5.235 8.775 1.00 97.62 92 ASP A N 1
ATOM 714 C CA . ASP A 1 92 ? 1.650 -4.988 8.124 1.00 97.62 92 ASP A CA 1
ATOM 715 C C . ASP A 1 92 ? 2.153 -3.539 8.298 1.00 97.62 92 ASP A C 1
ATOM 717 O O . ASP A 1 92 ? 2.687 -2.921 7.380 1.00 97.62 92 ASP A O 1
ATOM 721 N N . LEU A 1 93 ? 1.939 -2.961 9.484 1.00 96.44 93 LEU A N 1
ATOM 722 C CA . LEU A 1 93 ? 2.299 -1.566 9.762 1.00 96.44 93 LEU A CA 1
ATOM 723 C C . LEU A 1 93 ? 3.698 -1.433 10.345 1.00 96.44 93 LEU A C 1
ATOM 725 O O . LEU A 1 93 ? 4.076 -2.199 11.232 1.00 96.44 93 LEU A O 1
ATOM 729 N N . SER A 1 94 ? 4.407 -0.391 9.921 1.00 95.88 94 SER A N 1
ATOM 730 C CA . SER A 1 94 ? 5.546 0.138 10.672 1.00 95.88 94 SER A CA 1
ATOM 731 C C . SER A 1 94 ? 5.025 1.165 11.688 1.00 95.88 94 SER A C 1
ATOM 733 O O . SER A 1 94 ? 4.552 2.241 11.316 1.00 95.88 94 SER A O 1
ATOM 735 N N . MET A 1 95 ? 5.057 0.852 12.982 1.00 97.12 95 MET A N 1
ATOM 736 C CA . MET A 1 95 ? 4.624 1.785 14.030 1.00 97.12 95 MET A CA 1
ATOM 737 C C . MET A 1 95 ? 5.749 2.773 14.344 1.00 97.12 95 MET A C 1
ATOM 739 O O . MET A 1 95 ? 6.795 2.381 14.855 1.00 97.12 95 MET A O 1
ATOM 743 N N . LEU A 1 96 ? 5.532 4.056 14.033 1.00 95.44 96 LEU A N 1
ATOM 744 C CA . LEU A 1 96 ? 6.558 5.093 14.205 1.00 95.44 96 LEU A CA 1
ATOM 745 C C . LEU A 1 96 ? 6.722 5.543 15.658 1.00 95.44 96 LEU A C 1
ATOM 747 O O . LEU A 1 96 ? 7.836 5.815 16.102 1.00 95.44 96 LEU A O 1
ATOM 751 N N . GLU A 1 97 ? 5.616 5.627 16.392 1.00 96.50 97 GLU A N 1
ATOM 752 C CA . GLU A 1 97 ? 5.656 5.859 17.832 1.00 96.50 97 GLU A CA 1
ATOM 753 C C . GLU A 1 97 ? 5.761 4.521 18.574 1.00 96.50 97 GLU A C 1
ATOM 755 O O . GLU A 1 97 ? 5.198 3.519 18.116 1.00 96.50 97 GLU A O 1
ATOM 760 N N . PRO A 1 98 ? 6.425 4.489 19.744 1.00 96.38 98 PRO A N 1
ATOM 761 C CA . PRO A 1 98 ? 6.398 3.321 20.610 1.00 96.38 98 PRO A CA 1
ATOM 762 C C . PRO A 1 98 ? 4.963 2.878 20.919 1.00 96.38 98 PRO A C 1
ATOM 764 O O . PRO A 1 98 ? 4.113 3.696 21.276 1.00 96.38 98 PRO A O 1
ATOM 767 N N . ILE A 1 99 ? 4.684 1.581 20.784 1.00 95.62 99 ILE A N 1
ATOM 768 C CA . ILE A 1 99 ? 3.310 1.050 20.863 1.00 95.62 99 ILE A CA 1
ATOM 769 C C . ILE A 1 99 ? 2.686 1.164 22.261 1.00 95.62 99 ILE A C 1
ATOM 771 O O . ILE A 1 99 ? 1.465 1.187 22.389 1.00 95.62 99 ILE A O 1
ATOM 775 N N . ASP A 1 100 ? 3.511 1.261 23.304 1.00 94.69 100 ASP A N 1
ATOM 776 C CA . ASP A 1 100 ? 3.108 1.538 24.686 1.00 94.69 100 ASP A CA 1
ATOM 777 C C . ASP A 1 100 ? 2.704 3.006 24.892 1.00 94.69 100 ASP A C 1
ATOM 779 O O . ASP A 1 100 ? 1.881 3.316 25.753 1.00 94.69 100 ASP A O 1
ATOM 783 N N . ARG A 1 101 ? 3.245 3.910 24.069 1.00 95.75 101 ARG A N 1
ATOM 784 C CA . ARG A 1 101 ? 2.879 5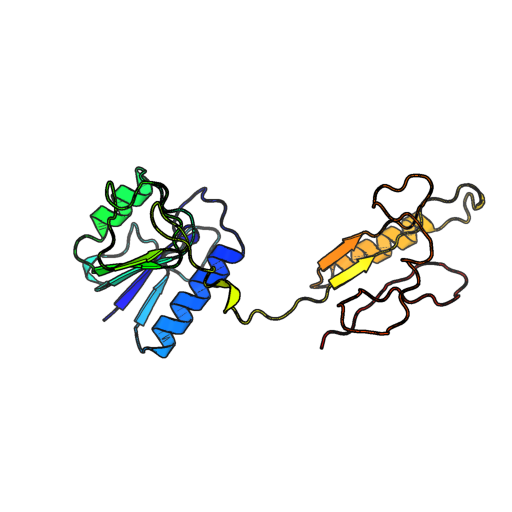.326 24.040 1.00 95.75 101 ARG A CA 1
ATOM 785 C C . ARG A 1 101 ? 1.644 5.575 23.182 1.00 95.75 101 ARG A C 1
ATOM 787 O O . ARG A 1 101 ? 0.799 6.390 23.555 1.00 95.75 101 ARG A O 1
ATOM 794 N N . TRP A 1 102 ? 1.556 4.931 22.022 1.00 95.50 102 TRP A N 1
ATOM 795 C CA . TRP A 1 102 ? 0.459 5.145 21.089 1.00 95.50 102 TRP A CA 1
ATOM 796 C C . TRP A 1 102 ? 0.191 3.924 20.207 1.00 95.50 102 TRP A C 1
ATOM 798 O O . TRP A 1 102 ? 0.985 3.558 19.345 1.00 95.50 102 TRP A O 1
ATOM 808 N N . ASN A 1 103 ? -0.993 3.343 20.390 1.00 96.31 103 ASN A N 1
ATOM 809 C CA . ASN A 1 103 ? -1.557 2.322 19.520 1.00 96.31 103 ASN A CA 1
ATOM 810 C C . ASN A 1 103 ? -3.084 2.515 19.455 1.00 96.31 103 ASN A C 1
ATOM 812 O O . ASN A 1 103 ? -3.764 2.270 20.452 1.00 96.31 103 ASN A O 1
ATOM 816 N N . PRO A 1 104 ? -3.640 2.974 18.320 1.00 96.69 104 PRO A N 1
ATOM 817 C CA . PRO A 1 104 ? -5.082 3.157 18.179 1.00 96.69 104 PRO A CA 1
ATOM 818 C C . PRO A 1 104 ? -5.830 1.895 17.730 1.00 96.69 104 PRO A C 1
ATOM 820 O O . PRO A 1 104 ? -7.043 1.959 17.542 1.00 96.69 104 PRO A O 1
ATOM 823 N N . PHE A 1 105 ? -5.139 0.778 17.501 1.00 97.75 105 PHE A N 1
ATOM 824 C CA . PHE A 1 105 ? -5.736 -0.430 16.943 1.00 97.75 105 PHE A CA 1
ATOM 825 C C . PHE A 1 105 ? -6.173 -1.405 18.039 1.00 97.75 105 PHE A C 1
ATOM 827 O O . PHE A 1 105 ? -5.410 -1.717 18.951 1.00 97.75 105 PHE A O 1
ATOM 834 N N . ASP A 1 106 ? -7.380 -1.957 17.897 1.00 98.06 106 ASP A N 1
ATOM 835 C CA . ASP A 1 106 ? -7.876 -3.045 18.747 1.00 98.06 106 ASP A CA 1
ATOM 836 C C . ASP A 1 106 ? -7.097 -4.346 18.508 1.00 98.06 106 ASP A C 1
ATOM 838 O O . ASP A 1 106 ? -6.999 -5.202 19.387 1.00 98.06 106 ASP A O 1
ATOM 842 N N . VAL A 1 107 ? -6.585 -4.521 17.287 1.00 97.56 107 VAL A N 1
ATOM 843 C CA . VAL A 1 107 ? -5.700 -5.621 16.895 1.00 97.56 107 VAL A CA 1
ATOM 844 C C . VAL A 1 107 ? -4.600 -5.064 16.011 1.00 97.56 107 VAL A C 1
ATOM 846 O O . VAL A 1 107 ? -4.888 -4.409 15.013 1.00 97.56 107 VAL A O 1
ATOM 849 N N . LEU A 1 108 ? -3.349 -5.361 16.342 1.00 97.31 108 LEU A N 1
ATOM 850 C CA . LEU A 1 108 ? -2.192 -4.926 15.574 1.00 97.31 108 LEU A CA 1
ATOM 851 C C . LEU A 1 108 ? -1.367 -6.141 15.147 1.00 97.31 108 LEU A C 1
ATOM 853 O O . LEU A 1 108 ? -0.895 -6.901 15.985 1.00 97.31 108 LEU A O 1
ATOM 857 N N . PHE A 1 109 ? -1.187 -6.291 13.840 1.00 96.44 109 PHE A N 1
ATOM 858 C CA . PHE A 1 109 ? -0.199 -7.162 13.217 1.00 96.44 109 PHE A CA 1
ATOM 859 C C . PHE A 1 109 ? 0.884 -6.263 12.620 1.00 96.44 109 PHE A C 1
ATOM 861 O O . PHE A 1 109 ? 0.818 -5.898 11.446 1.00 96.44 109 PHE A O 1
ATOM 868 N N . ALA A 1 110 ? 1.823 -5.815 13.454 1.00 96.25 110 ALA A N 1
ATOM 869 C CA . ALA A 1 110 ? 2.884 -4.916 13.018 1.00 96.25 110 ALA A CA 1
ATOM 870 C C . ALA A 1 110 ? 3.880 -5.649 12.109 1.00 96.25 110 ALA A C 1
ATOM 872 O O . ALA A 1 110 ? 4.244 -6.793 12.375 1.00 96.25 110 ALA A O 1
ATOM 873 N N . ARG A 1 111 ? 4.355 -4.967 11.066 1.00 97.06 111 ARG A N 1
ATOM 874 C CA . ARG A 1 111 ? 5.575 -5.365 10.359 1.00 97.06 111 ARG A CA 1
ATOM 875 C C . ARG A 1 111 ? 6.795 -5.002 11.191 1.00 97.06 111 ARG A C 1
ATOM 877 O O . ARG A 1 111 ? 7.706 -5.803 11.326 1.00 97.06 111 ARG A O 1
ATOM 884 N N . ASP A 1 112 ? 6.796 -3.823 11.798 1.00 96.94 112 ASP A N 1
ATOM 885 C CA . ASP A 1 112 ? 7.837 -3.403 12.728 1.00 96.94 112 ASP A CA 1
ATOM 886 C C . ASP A 1 112 ? 7.295 -2.387 13.737 1.00 96.94 112 ASP A C 1
ATOM 888 O O . ASP A 1 112 ? 6.368 -1.624 13.460 1.00 96.94 112 ASP A O 1
ATOM 892 N N . SER A 1 113 ? 7.825 -2.430 14.955 1.00 96.44 113 SER A N 1
ATOM 893 C CA . SER A 1 113 ? 7.451 -1.550 16.060 1.00 96.44 113 SER A CA 1
ATOM 894 C C . SER A 1 113 ? 8.609 -1.386 17.048 1.00 96.44 113 SER A C 1
ATOM 896 O O . SER A 1 113 ? 9.691 -1.942 16.864 1.00 96.44 113 SER A O 1
ATOM 898 N N . SER A 1 114 ? 8.378 -0.674 18.156 1.00 96.25 114 SER A N 1
ATOM 899 C CA . SER A 1 114 ? 9.359 -0.547 19.242 1.00 96.25 114 SER A CA 1
ATOM 900 C C . SER A 1 114 ? 9.703 -1.862 19.958 1.00 96.25 114 SER A C 1
ATOM 902 O O . SER A 1 114 ? 10.637 -1.874 20.758 1.00 96.25 114 SER A O 1
ATOM 904 N N . THR A 1 115 ? 8.969 -2.954 19.714 1.00 94.69 115 THR A N 1
ATOM 905 C CA . THR A 1 115 ? 9.139 -4.223 20.452 1.00 94.69 115 THR A CA 1
ATOM 906 C C . THR A 1 115 ? 9.385 -5.442 19.571 1.00 94.69 115 THR A C 1
ATOM 908 O O . THR A 1 115 ? 9.957 -6.424 20.041 1.00 94.69 115 THR A O 1
ATOM 911 N N . GLU A 1 116 ? 8.981 -5.398 18.304 1.00 92.69 116 GLU A N 1
ATOM 912 C CA . GLU A 1 116 ? 9.011 -6.557 17.415 1.00 92.69 116 GLU A CA 1
ATOM 913 C C . GLU A 1 116 ? 9.185 -6.150 15.951 1.00 92.69 116 GLU A C 1
ATOM 915 O O . GLU A 1 116 ? 8.898 -5.016 15.568 1.00 92.69 116 GLU A O 1
ATOM 920 N N . ALA A 1 117 ? 9.643 -7.102 15.139 1.00 95.38 117 ALA A N 1
ATOM 921 C CA . ALA A 1 117 ? 9.720 -6.989 13.691 1.00 95.38 117 ALA A CA 1
ATOM 922 C C . ALA A 1 117 ? 9.389 -8.343 13.047 1.00 95.38 117 ALA A C 1
ATOM 924 O O . ALA A 1 117 ? 9.895 -9.384 13.473 1.00 95.38 117 ALA A O 1
ATOM 925 N N . HIS A 1 118 ? 8.564 -8.310 12.007 1.00 94.69 118 HIS A N 1
ATOM 926 C CA . HIS A 1 118 ? 8.047 -9.446 11.256 1.00 94.69 118 HIS A CA 1
ATOM 927 C C . HIS A 1 118 ? 8.308 -9.252 9.756 1.00 94.69 118 HIS A C 1
ATOM 929 O O . HIS A 1 118 ? 8.429 -8.119 9.285 1.00 94.69 118 HIS A O 1
ATOM 935 N N . PRO A 1 119 ? 8.409 -10.339 8.971 1.00 94.06 119 PRO A N 1
ATOM 936 C CA . PRO A 1 119 ? 8.480 -10.233 7.521 1.00 94.06 119 PRO A CA 1
ATOM 937 C C . PRO A 1 119 ? 7.249 -9.539 6.938 1.00 94.06 119 PRO A C 1
ATOM 939 O O . PRO A 1 119 ? 6.124 -9.787 7.364 1.00 94.06 119 PRO A O 1
ATOM 942 N N . ASP A 1 120 ? 7.487 -8.733 5.909 1.00 95.19 120 ASP A N 1
ATOM 943 C CA . ASP A 1 120 ? 6.450 -8.023 5.169 1.00 95.19 120 ASP A CA 1
ATOM 944 C C . ASP A 1 120 ? 5.458 -8.993 4.496 1.00 95.19 120 ASP A C 1
ATOM 946 O O . ASP A 1 120 ? 5.865 -9.953 3.826 1.00 95.19 120 ASP A O 1
ATOM 950 N N . ILE A 1 121 ? 4.150 -8.750 4.634 1.00 95.75 121 ILE A N 1
ATOM 951 C CA . ILE A 1 121 ? 3.132 -9.637 4.045 1.00 95.75 121 ILE A CA 1
ATOM 952 C C . ILE A 1 121 ? 3.205 -9.697 2.516 1.00 95.75 121 ILE A C 1
ATOM 954 O O . ILE A 1 121 ? 2.769 -10.684 1.921 1.00 95.75 121 ILE A O 1
ATOM 958 N N . THR A 1 122 ? 3.776 -8.682 1.860 1.00 93.94 122 THR A N 1
ATOM 959 C CA . THR A 1 122 ? 3.899 -8.619 0.397 1.00 93.94 122 THR A CA 1
ATOM 960 C C . THR A 1 122 ? 4.751 -9.747 -0.178 1.00 93.94 122 THR A C 1
ATOM 962 O O . THR A 1 122 ? 4.564 -10.104 -1.341 1.00 93.94 122 THR A O 1
ATOM 965 N N . PHE A 1 123 ? 5.591 -10.413 0.626 1.00 92.62 123 PHE A N 1
ATOM 966 C CA . PHE A 1 123 ? 6.287 -11.637 0.209 1.00 92.62 123 PHE A CA 1
ATOM 967 C C . PHE A 1 123 ? 5.339 -12.808 -0.104 1.00 92.62 123 PHE A C 1
ATOM 969 O O . PHE A 1 123 ? 5.738 -13.755 -0.784 1.00 92.62 123 PHE A O 1
ATOM 976 N N . LEU A 1 124 ? 4.083 -12.750 0.348 1.00 92.81 124 LEU A N 1
ATOM 977 C CA . LEU A 1 124 ? 3.034 -13.717 0.013 1.00 92.81 124 LEU A CA 1
ATOM 978 C C . LEU A 1 124 ? 2.303 -13.373 -1.296 1.00 92.81 124 LEU A C 1
ATOM 980 O O . LEU A 1 124 ? 1.491 -14.170 -1.774 1.00 92.81 124 LEU A O 1
ATOM 984 N N . SER A 1 125 ? 2.579 -12.203 -1.880 1.00 89.19 125 SER A N 1
ATOM 985 C CA . SER A 1 125 ? 1.925 -11.728 -3.097 1.00 89.19 125 SER A CA 1
ATOM 986 C C . SER A 1 125 ? 2.312 -12.583 -4.302 1.00 89.19 125 SER A C 1
ATOM 988 O O . SER A 1 125 ? 3.487 -12.825 -4.579 1.00 89.19 125 SER A O 1
ATOM 990 N N . LYS A 1 126 ? 1.308 -13.036 -5.058 1.00 83.44 126 LYS A N 1
ATOM 991 C CA . LYS A 1 126 ? 1.482 -13.878 -6.253 1.00 83.44 126 LYS A CA 1
ATOM 992 C C . LYS A 1 126 ? 1.406 -13.046 -7.533 1.00 83.44 126 LYS A C 1
ATOM 994 O O . LYS A 1 126 ? 0.638 -13.366 -8.437 1.00 83.44 126 LYS A O 1
ATOM 999 N N . GLN A 1 127 ? 2.176 -11.961 -7.598 1.00 76.94 127 GLN A N 1
ATOM 1000 C CA . GLN A 1 127 ? 2.192 -11.102 -8.782 1.00 76.94 127 GLN A CA 1
ATOM 1001 C C . GLN A 1 127 ? 2.793 -11.836 -9.990 1.00 76.94 127 GLN A C 1
ATOM 1003 O O . GLN A 1 127 ? 3.752 -12.606 -9.834 1.00 76.94 127 GLN A O 1
ATOM 1008 N N . PRO A 1 128 ? 2.265 -11.605 -11.205 1.00 75.50 128 PRO A N 1
ATOM 1009 C CA . PRO A 1 128 ? 2.869 -12.132 -12.417 1.00 75.50 128 PRO A CA 1
ATOM 1010 C C . PRO A 1 128 ? 4.287 -11.574 -12.573 1.00 75.50 128 PRO A C 1
ATOM 1012 O O . PRO A 1 128 ? 4.542 -10.384 -12.386 1.00 75.50 128 PRO A O 1
ATOM 1015 N N . LYS A 1 129 ? 5.237 -12.447 -12.916 1.00 77.50 129 LYS A N 1
ATOM 1016 C CA . LYS A 1 129 ? 6.610 -12.022 -13.199 1.00 77.50 129 LYS A CA 1
ATOM 1017 C C . LYS A 1 129 ? 6.623 -11.246 -14.515 1.00 77.50 129 LYS A C 1
ATOM 1019 O O . LYS A 1 129 ? 6.232 -11.792 -15.546 1.00 77.50 129 LYS A O 1
ATOM 1024 N N . VAL A 1 130 ? 7.141 -10.022 -14.492 1.00 80.06 130 VAL A N 1
ATOM 1025 C CA . VAL A 1 130 ? 7.447 -9.269 -15.714 1.00 80.06 130 VAL A CA 1
ATOM 1026 C C . VAL A 1 130 ? 8.772 -9.758 -16.315 1.00 80.06 130 VAL A C 1
ATOM 1028 O O . VAL A 1 130 ? 9.712 -10.038 -15.561 1.00 80.06 130 VAL A O 1
ATOM 1031 N N . PRO A 1 131 ? 8.891 -9.892 -17.649 1.00 83.50 131 PRO A N 1
ATOM 1032 C CA . PRO A 1 131 ? 10.165 -10.231 -18.268 1.00 83.50 131 PRO A CA 1
ATOM 1033 C C . PRO A 1 131 ? 11.216 -9.151 -17.985 1.00 83.50 131 PRO A C 1
ATOM 1035 O O . PRO A 1 131 ? 10.954 -7.954 -18.119 1.00 83.50 131 PRO A O 1
ATOM 1038 N N . VAL A 1 132 ? 12.425 -9.586 -17.624 1.00 88.06 132 VAL A N 1
ATOM 1039 C CA . VAL A 1 132 ? 13.586 -8.709 -17.433 1.00 88.06 132 VAL A CA 1
ATOM 1040 C C . VAL A 1 132 ? 14.532 -8.890 -18.615 1.00 88.06 132 VAL A C 1
ATOM 1042 O O . VAL A 1 132 ? 14.969 -10.007 -18.907 1.00 88.06 132 VAL A O 1
ATOM 1045 N N . VAL A 1 133 ? 14.847 -7.792 -19.297 1.00 86.12 133 VAL A N 1
ATOM 1046 C CA . VAL A 1 133 ? 15.704 -7.765 -20.487 1.00 86.12 133 VAL A CA 1
ATOM 1047 C C . VAL A 1 133 ? 16.978 -6.989 -20.171 1.00 86.12 133 VAL A C 1
ATOM 1049 O O . VAL A 1 133 ? 16.925 -5.834 -19.750 1.00 86.12 133 VAL A O 1
ATOM 1052 N N . GLY A 1 134 ? 18.131 -7.621 -20.394 1.00 87.75 134 GLY A N 1
ATOM 1053 C CA . GLY A 1 134 ? 19.426 -6.944 -20.378 1.00 87.75 134 GLY A CA 1
ATOM 1054 C C . GLY A 1 134 ? 19.684 -6.278 -21.727 1.00 87.75 134 GLY A C 1
ATOM 1055 O O . GLY A 1 134 ? 19.569 -6.928 -22.768 1.00 87.75 134 GLY A O 1
ATOM 1056 N N . ILE A 1 135 ? 20.023 -4.991 -21.719 1.00 86.81 135 ILE A N 1
ATOM 1057 C CA . ILE A 1 135 ? 20.318 -4.221 -22.928 1.00 86.81 135 ILE A CA 1
ATOM 1058 C C . ILE A 1 135 ? 21.792 -3.850 -22.924 1.00 86.81 135 ILE A C 1
ATOM 1060 O O . ILE A 1 135 ? 22.234 -3.086 -22.070 1.00 86.81 135 ILE A O 1
ATOM 1064 N N . VAL A 1 136 ? 22.518 -4.345 -23.923 1.00 86.12 136 VAL A N 1
ATOM 1065 C CA . VAL A 1 136 ? 23.892 -3.934 -24.214 1.00 86.12 136 VAL A CA 1
ATOM 1066 C C . VAL A 1 136 ? 23.857 -3.085 -25.476 1.00 86.12 136 VAL A C 1
ATOM 1068 O O . VAL A 1 136 ? 23.573 -3.587 -26.566 1.00 86.12 136 VAL A O 1
ATOM 1071 N N . LEU A 1 137 ? 24.090 -1.783 -25.325 1.00 85.44 137 LEU A N 1
ATOM 1072 C CA . LEU A 1 137 ? 24.172 -0.863 -26.456 1.00 85.44 137 LEU A CA 1
ATOM 1073 C C . LEU A 1 137 ? 25.629 -0.641 -26.838 1.00 85.44 137 LEU A C 1
ATOM 1075 O O . LEU A 1 137 ? 26.496 -0.494 -25.983 1.00 85.44 137 LEU A O 1
ATOM 1079 N N . VAL A 1 138 ? 25.880 -0.579 -28.141 1.00 81.19 138 VAL A N 1
ATOM 1080 C CA . VAL A 1 138 ? 27.202 -0.231 -28.657 1.00 81.19 138 VAL A CA 1
ATOM 1081 C C . VAL A 1 138 ? 27.369 1.286 -28.570 1.00 81.19 138 VAL A C 1
ATOM 1083 O O . VAL A 1 138 ? 26.523 2.043 -29.066 1.00 81.19 138 VAL A O 1
ATOM 1086 N N . HIS A 1 139 ? 28.460 1.721 -27.938 1.00 79.62 139 HIS A N 1
ATOM 1087 C CA . HIS A 1 139 ? 28.866 3.127 -27.890 1.00 79.62 139 HIS A CA 1
ATOM 1088 C C . HIS A 1 139 ? 29.240 3.644 -29.289 1.00 79.62 139 HIS A C 1
ATOM 1090 O O . HIS A 1 139 ? 29.578 2.847 -30.165 1.00 79.62 139 HIS A O 1
ATOM 1096 N N . PRO A 1 140 ? 29.197 4.963 -29.543 1.00 80.00 140 PRO A N 1
ATOM 1097 C CA . PRO A 1 140 ? 29.662 5.518 -30.811 1.00 80.00 140 PRO A CA 1
ATOM 1098 C C . PRO A 1 140 ? 31.120 5.130 -31.104 1.00 80.00 140 PRO A C 1
ATOM 1100 O O . PRO A 1 140 ? 32.007 5.418 -30.305 1.00 80.00 140 PRO A O 1
ATOM 1103 N N . GLN A 1 141 ? 31.366 4.510 -32.260 1.00 78.56 141 GLN A N 1
ATOM 1104 C CA . GLN A 1 141 ? 32.703 4.123 -32.720 1.00 78.56 141 GLN A CA 1
ATOM 1105 C C . GLN A 1 141 ? 33.155 5.082 -33.827 1.00 78.56 141 GLN A C 1
ATOM 1107 O O . GLN A 1 141 ? 32.649 5.031 -34.953 1.00 78.56 141 GLN A O 1
ATOM 1112 N N . GLN A 1 142 ? 34.070 5.996 -33.493 1.00 79.12 142 GLN A N 1
ATOM 1113 C CA . GLN A 1 142 ? 34.524 7.058 -34.401 1.00 79.12 142 GLN A CA 1
ATOM 1114 C C . GLN A 1 142 ? 35.161 6.497 -35.681 1.00 79.12 142 GLN A C 1
ATOM 1116 O O . GLN A 1 142 ? 35.056 7.102 -36.746 1.00 79.12 142 GLN A O 1
ATOM 1121 N N . GLU A 1 143 ? 35.750 5.306 -35.596 1.00 82.31 143 GLU A N 1
ATOM 1122 C CA . GLU A 1 143 ? 36.426 4.584 -36.674 1.00 82.31 143 GLU A CA 1
ATOM 1123 C C . GLU A 1 143 ? 35.500 4.262 -37.855 1.00 82.31 143 GLU A C 1
ATOM 1125 O O . GLU A 1 143 ? 35.965 4.086 -38.982 1.00 82.31 143 GLU A O 1
ATOM 1130 N N . TYR A 1 144 ? 34.186 4.206 -37.623 1.00 77.19 144 TYR A N 1
ATOM 1131 C CA . TYR A 1 144 ? 33.200 3.936 -38.670 1.00 77.19 144 TYR A CA 1
ATOM 1132 C C . TYR A 1 144 ? 32.694 5.200 -39.376 1.00 77.19 144 TYR A C 1
ATOM 1134 O O . TYR A 1 144 ? 32.023 5.076 -40.407 1.00 77.19 144 TYR A O 1
ATOM 1142 N N . GLY A 1 145 ? 33.007 6.398 -38.867 1.00 82.38 145 GLY A N 1
ATOM 1143 C CA . GLY A 1 145 ? 32.548 7.674 -39.424 1.00 82.38 145 GLY A CA 1
ATOM 1144 C C . GLY A 1 145 ? 31.055 7.658 -39.786 1.00 82.38 145 GLY A C 1
ATOM 1145 O O . GLY A 1 145 ? 30.225 7.114 -39.055 1.00 82.38 145 GLY A O 1
ATOM 1146 N N . ASP A 1 146 ? 30.713 8.164 -40.972 1.00 80.94 146 ASP A N 1
ATOM 1147 C CA . ASP A 1 146 ? 29.325 8.244 -41.462 1.00 80.94 146 ASP A CA 1
ATOM 1148 C C . ASP A 1 146 ? 28.671 6.880 -41.764 1.00 80.94 146 ASP A C 1
ATOM 1150 O O . ASP A 1 146 ? 27.456 6.792 -41.973 1.00 80.94 146 ASP A O 1
ATOM 1154 N N . LYS A 1 147 ? 29.455 5.790 -41.789 1.00 81.56 147 LYS A N 1
ATOM 1155 C CA . LYS A 1 147 ? 28.921 4.426 -41.936 1.00 81.56 147 LYS A CA 1
ATOM 1156 C C . LYS A 1 147 ? 28.340 3.900 -40.622 1.00 81.56 147 LYS A C 1
ATOM 1158 O O . LYS A 1 147 ? 27.555 2.951 -40.651 1.00 81.56 147 LYS A O 1
ATOM 1163 N N . GLY A 1 148 ? 28.692 4.509 -39.487 1.00 78.56 148 GLY A N 1
ATOM 1164 C CA . GLY A 1 148 ? 28.179 4.152 -38.171 1.00 78.56 148 GLY A CA 1
ATOM 1165 C C . GLY A 1 148 ? 26.671 4.388 -38.070 1.00 78.56 148 GLY A C 1
ATOM 1166 O O . GLY A 1 148 ? 26.178 5.503 -38.226 1.00 78.56 148 GLY A O 1
ATOM 1167 N N . ARG A 1 149 ? 25.905 3.331 -37.780 1.00 84.25 149 ARG A N 1
ATOM 1168 C CA . ARG A 1 149 ? 24.442 3.406 -37.580 1.00 84.25 149 ARG A CA 1
ATOM 1169 C C . ARG A 1 149 ? 24.023 3.250 -36.112 1.00 84.25 149 ARG A C 1
ATOM 1171 O O . ARG A 1 149 ? 22.844 3.027 -35.844 1.00 84.25 149 ARG A O 1
ATOM 1178 N N . HIS A 1 150 ? 24.954 3.399 -35.164 1.00 84.44 150 HIS A N 1
ATOM 1179 C CA . HIS A 1 150 ? 24.732 3.162 -33.728 1.00 84.44 150 HIS A CA 1
ATOM 1180 C C . HIS A 1 150 ? 23.540 3.950 -33.172 1.00 84.44 150 HIS A C 1
ATOM 1182 O O . HIS A 1 150 ? 22.675 3.378 -32.521 1.00 84.44 150 HIS A O 1
ATOM 1188 N N . ALA A 1 151 ? 23.424 5.241 -33.505 1.00 83.00 151 ALA A N 1
ATOM 1189 C CA . ALA A 1 151 ? 22.308 6.070 -33.049 1.00 83.00 151 ALA A CA 1
ATOM 1190 C C . ALA A 1 151 ? 20.943 5.563 -33.555 1.00 83.00 151 ALA A C 1
ATOM 1192 O O . ALA A 1 151 ? 19.969 5.549 -32.805 1.00 83.00 151 ALA A O 1
ATOM 1193 N N . ILE A 1 152 ? 20.878 5.100 -34.809 1.00 87.88 152 ILE A N 1
ATOM 1194 C CA . ILE A 1 152 ? 19.646 4.566 -35.408 1.00 87.88 152 ILE A CA 1
ATOM 1195 C C . ILE A 1 152 ? 19.264 3.240 -34.744 1.00 87.88 152 ILE A C 1
ATOM 1197 O O . ILE A 1 152 ? 18.099 3.044 -34.395 1.00 87.88 152 ILE A O 1
ATOM 1201 N N . ALA A 1 153 ? 20.239 2.350 -34.536 1.00 88.19 153 ALA A N 1
ATOM 1202 C CA . ALA A 1 153 ? 20.028 1.073 -33.862 1.00 88.19 153 ALA A CA 1
ATOM 1203 C C . ALA A 1 153 ? 19.574 1.274 -32.406 1.00 88.19 153 ALA A C 1
ATOM 1205 O O . ALA A 1 153 ? 18.531 0.753 -32.011 1.00 88.19 153 ALA A O 1
ATOM 1206 N N . ASN A 1 154 ? 20.278 2.115 -31.642 1.00 89.00 154 ASN A N 1
ATOM 1207 C CA . ASN A 1 154 ? 19.950 2.417 -30.247 1.00 89.00 154 ASN A CA 1
ATOM 1208 C C . ASN A 1 154 ? 18.547 3.036 -30.123 1.00 89.00 154 ASN A C 1
ATOM 1210 O O . ASN A 1 154 ? 17.768 2.635 -29.258 1.00 89.00 154 ASN A O 1
ATOM 1214 N N . ALA A 1 155 ? 18.170 3.941 -31.034 1.00 89.62 155 ALA A N 1
ATOM 1215 C CA . ALA A 1 155 ? 16.821 4.506 -31.075 1.00 89.62 155 ALA A CA 1
ATOM 1216 C C . ALA A 1 155 ? 15.743 3.461 -31.421 1.00 89.62 155 ALA A C 1
ATOM 1218 O O . ALA A 1 155 ? 14.638 3.500 -30.875 1.00 89.62 155 ALA A O 1
ATOM 1219 N N . ALA A 1 156 ? 16.034 2.512 -32.316 1.00 90.88 156 ALA A N 1
ATOM 1220 C CA . ALA A 1 156 ? 15.111 1.428 -32.642 1.00 90.88 156 ALA A CA 1
ATOM 1221 C C . ALA A 1 156 ? 14.872 0.499 -31.440 1.00 90.88 156 ALA A C 1
ATOM 1223 O O . ALA A 1 156 ? 13.718 0.193 -31.139 1.00 90.88 156 ALA A O 1
ATOM 1224 N N . ILE A 1 157 ? 15.931 0.132 -30.713 1.00 89.19 157 ILE A N 1
ATOM 1225 C CA . ILE A 1 157 ? 15.844 -0.678 -29.488 1.00 89.19 157 ILE A CA 1
ATOM 1226 C C . ILE A 1 157 ? 15.054 0.068 -28.411 1.00 89.19 157 ILE A C 1
ATOM 1228 O O . ILE A 1 157 ? 14.140 -0.504 -27.826 1.00 89.19 157 ILE A O 1
ATOM 1232 N N . ALA A 1 158 ? 15.338 1.356 -28.192 1.00 88.62 158 ALA A N 1
ATOM 1233 C CA . ALA A 1 158 ? 14.618 2.164 -27.209 1.00 88.62 158 ALA A CA 1
ATOM 1234 C C . ALA A 1 158 ? 13.106 2.211 -27.495 1.00 88.62 158 ALA A C 1
ATOM 1236 O O . ALA A 1 158 ? 12.294 2.085 -26.578 1.00 88.62 158 ALA A O 1
ATOM 1237 N N . ARG A 1 159 ? 12.711 2.331 -28.772 1.00 92.38 159 ARG A N 1
ATOM 1238 C CA . ARG A 1 159 ? 11.297 2.260 -29.177 1.00 92.38 159 ARG A CA 1
ATOM 1239 C C . ARG A 1 159 ? 10.689 0.881 -28.937 1.00 92.38 159 ARG A C 1
ATOM 1241 O O . ARG A 1 159 ? 9.564 0.817 -28.452 1.00 92.38 159 ARG A O 1
ATOM 1248 N N . LEU A 1 160 ? 11.416 -0.194 -29.253 1.00 90.00 160 LEU A N 1
ATOM 1249 C CA . LEU A 1 160 ? 10.947 -1.557 -29.007 1.00 90.00 160 LEU A CA 1
ATOM 1250 C C . LEU A 1 160 ? 10.697 -1.770 -27.514 1.00 90.00 160 LEU A C 1
ATOM 1252 O O . LEU A 1 160 ? 9.599 -2.155 -27.141 1.00 90.00 160 LEU A O 1
ATOM 1256 N N . ILE A 1 161 ? 11.660 -1.437 -26.660 1.00 90.38 161 ILE A N 1
ATOM 1257 C CA . ILE A 1 161 ? 11.537 -1.598 -25.207 1.00 90.38 161 ILE A CA 1
ATOM 1258 C C . ILE A 1 161 ? 10.366 -0.785 -24.654 1.00 90.38 161 ILE A C 1
ATOM 1260 O O . ILE A 1 161 ? 9.567 -1.317 -23.896 1.00 90.38 161 ILE A O 1
ATOM 1264 N N . LYS A 1 162 ? 10.190 0.463 -25.104 1.00 89.88 162 LYS A N 1
ATOM 1265 C CA . LYS A 1 162 ? 9.048 1.302 -24.704 1.00 89.88 162 LYS A CA 1
ATOM 1266 C C . LYS A 1 162 ? 7.687 0.726 -25.130 1.00 89.88 162 LYS A C 1
ATOM 1268 O O . LYS A 1 162 ? 6.670 1.094 -24.553 1.00 89.88 162 LYS A O 1
ATOM 1273 N N . SER A 1 163 ? 7.656 -0.137 -26.148 1.00 89.69 163 SER A N 1
ATOM 1274 C CA . SER A 1 163 ? 6.433 -0.787 -26.641 1.00 89.69 163 SER A CA 1
ATOM 1275 C C . SER A 1 163 ? 6.106 -2.119 -25.957 1.00 89.69 163 SER A C 1
ATOM 1277 O O . SER A 1 163 ? 5.068 -2.701 -26.257 1.00 89.69 163 SER A O 1
ATOM 1279 N N . GLN A 1 164 ? 6.985 -2.620 -25.085 1.00 86.88 164 GLN A N 1
ATOM 1280 C CA . GLN A 1 164 ? 6.837 -3.915 -24.424 1.00 86.88 164 GLN A CA 1
ATOM 1281 C C . GLN A 1 164 ? 6.652 -3.729 -22.916 1.00 86.88 164 GLN A C 1
ATOM 1283 O O . GLN A 1 164 ? 7.231 -2.828 -22.313 1.00 86.88 164 GLN A O 1
ATOM 1288 N N . GLU A 1 165 ? 5.888 -4.618 -22.288 1.00 87.25 165 GLU A N 1
ATOM 1289 C CA . GLU A 1 165 ? 5.737 -4.667 -20.832 1.00 87.25 165 GLU A CA 1
ATOM 1290 C C . GLU A 1 165 ? 6.913 -5.441 -20.211 1.00 87.25 165 GLU A C 1
ATOM 1292 O O . GLU A 1 165 ? 6.793 -6.596 -19.806 1.00 87.25 165 GLU A O 1
ATOM 1297 N N . VAL A 1 166 ? 8.100 -4.826 -20.222 1.00 85.31 166 VAL A N 1
ATOM 1298 C CA . VAL A 1 166 ? 9.347 -5.430 -19.728 1.00 85.31 166 VAL A CA 1
ATOM 1299 C C . VAL A 1 166 ? 10.122 -4.471 -18.836 1.00 85.31 166 VAL A C 1
ATOM 1301 O O . VAL A 1 166 ? 10.071 -3.253 -19.005 1.00 85.31 166 VAL A O 1
ATOM 1304 N N . VAL A 1 167 ? 10.913 -5.027 -17.921 1.00 87.06 167 VAL A N 1
ATOM 1305 C CA . VAL A 1 167 ? 11.924 -4.269 -17.177 1.00 87.06 167 VAL A CA 1
ATOM 1306 C C . VAL A 1 167 ? 13.237 -4.337 -17.946 1.00 87.06 167 VAL A C 1
ATOM 1308 O O . VAL A 1 167 ? 13.791 -5.416 -18.150 1.00 87.06 167 VAL A O 1
ATOM 1311 N N . ALA A 1 168 ? 13.742 -3.183 -18.370 1.00 88.38 168 ALA A N 1
ATOM 1312 C CA . ALA A 1 168 ? 15.004 -3.069 -19.086 1.00 88.38 168 ALA A CA 1
ATOM 1313 C C . ALA A 1 168 ? 16.147 -2.671 -18.146 1.00 88.38 168 ALA A C 1
ATOM 1315 O O . ALA A 1 168 ? 16.079 -1.633 -17.489 1.00 88.38 168 ALA A O 1
ATOM 1316 N N . ILE A 1 169 ? 17.214 -3.470 -18.122 1.00 87.44 169 ILE A N 1
ATOM 1317 C CA . ILE A 1 169 ? 18.443 -3.183 -17.376 1.00 87.44 169 ILE A CA 1
ATOM 1318 C C . ILE A 1 169 ? 19.538 -2.837 -18.380 1.00 87.44 169 ILE A C 1
ATOM 1320 O O . ILE A 1 169 ? 19.894 -3.664 -19.219 1.00 87.44 169 ILE A O 1
ATOM 1324 N N . SER A 1 170 ? 20.073 -1.619 -18.297 1.00 85.25 170 SER A N 1
ATOM 1325 C CA . SER A 1 170 ? 21.221 -1.213 -19.111 1.00 85.25 170 SER A CA 1
ATOM 1326 C C . SER A 1 170 ? 22.490 -1.882 -18.592 1.00 85.25 170 SER A C 1
ATOM 1328 O O . SER A 1 170 ? 22.796 -1.794 -17.404 1.00 85.25 170 SER A O 1
ATOM 1330 N N . ILE A 1 171 ? 23.232 -2.525 -19.488 1.00 83.81 171 ILE A N 1
ATOM 1331 C CA . ILE A 1 171 ? 24.503 -3.191 -19.211 1.00 83.81 171 ILE A CA 1
ATOM 1332 C C . ILE A 1 171 ? 25.549 -2.558 -20.131 1.00 83.81 171 ILE A C 1
ATOM 1334 O O . ILE A 1 171 ? 25.474 -2.688 -21.351 1.00 83.81 171 ILE A O 1
ATOM 1338 N N . ASP A 1 172 ? 26.510 -1.850 -19.545 1.00 81.12 172 ASP A N 1
ATOM 1339 C CA . ASP A 1 172 ? 27.667 -1.306 -20.259 1.00 81.12 172 ASP A CA 1
ATOM 1340 C C . ASP A 1 172 ? 28.834 -2.282 -20.125 1.00 81.12 172 ASP A C 1
ATOM 1342 O O . ASP A 1 172 ? 29.328 -2.490 -19.020 1.00 81.12 172 ASP A O 1
ATOM 1346 N N . THR A 1 173 ? 29.253 -2.884 -21.236 1.00 77.88 173 THR A N 1
ATOM 1347 C CA . THR A 1 173 ? 30.372 -3.836 -21.293 1.00 77.88 173 THR A CA 1
ATOM 1348 C C . THR A 1 173 ? 31.724 -3.146 -21.529 1.00 77.88 173 THR A C 1
ATOM 1350 O O . THR A 1 173 ? 32.736 -3.821 -21.715 1.00 77.88 173 THR A O 1
ATOM 1353 N N . GLY A 1 174 ? 31.767 -1.809 -21.567 1.00 78.38 174 GLY A N 1
ATOM 1354 C CA . GLY A 1 174 ? 32.999 -1.033 -21.677 1.00 78.38 174 GLY A CA 1
ATOM 1355 C C . GLY A 1 174 ? 33.870 -1.171 -20.428 1.00 78.38 174 GLY A C 1
ATOM 1356 O O . GLY A 1 174 ? 33.519 -0.685 -19.355 1.00 78.38 174 GLY A O 1
ATOM 1357 N N . LEU A 1 175 ? 35.032 -1.809 -20.571 1.00 78.38 175 LEU A N 1
ATOM 1358 C CA . LEU A 1 175 ? 35.947 -2.063 -19.450 1.00 78.38 175 LEU A CA 1
ATOM 1359 C C . LEU A 1 175 ? 36.818 -0.849 -19.093 1.00 78.38 175 LEU A C 1
ATOM 1361 O O . LEU A 1 175 ? 37.295 -0.758 -17.965 1.00 78.38 175 LEU A O 1
ATOM 1365 N N . ASP A 1 176 ? 37.014 0.079 -20.031 1.00 72.56 176 ASP A N 1
ATOM 1366 C CA . ASP A 1 176 ? 37.910 1.226 -19.843 1.00 72.56 176 ASP A CA 1
ATOM 1367 C C . ASP A 1 176 ? 37.278 2.319 -18.970 1.00 72.56 176 ASP A C 1
ATOM 1369 O O . ASP A 1 176 ? 37.936 2.886 -18.100 1.00 72.56 176 ASP A O 1
ATOM 1373 N N . SER A 1 177 ? 35.987 2.605 -19.175 1.00 72.12 177 SER A N 1
ATOM 1374 C CA . SER A 1 177 ? 35.207 3.517 -18.328 1.00 72.12 177 SER A CA 1
ATOM 1375 C C . SER A 1 177 ? 34.616 2.809 -17.106 1.00 72.12 177 SER A C 1
ATOM 1377 O O . SER A 1 177 ? 34.435 3.443 -16.068 1.00 72.12 177 SER A O 1
ATOM 1379 N N . ASN A 1 178 ? 34.310 1.510 -17.242 1.00 68.50 178 ASN A N 1
ATOM 1380 C CA . ASN A 1 178 ? 33.786 0.606 -16.219 1.00 68.50 178 ASN A CA 1
ATOM 1381 C C . ASN A 1 178 ? 32.723 1.231 -15.297 1.00 68.50 178 ASN A C 1
ATOM 1383 O O . ASN A 1 178 ? 32.757 1.092 -14.073 1.00 68.50 178 ASN A O 1
ATOM 1387 N N . THR A 1 179 ? 31.748 1.920 -15.885 1.00 70.00 179 THR A N 1
ATOM 1388 C CA . THR A 1 179 ? 30.675 2.596 -15.137 1.00 70.00 179 THR A CA 1
ATOM 1389 C C . THR A 1 179 ? 29.728 1.620 -14.419 1.00 70.00 179 THR A C 1
ATOM 1391 O O . THR A 1 179 ? 28.914 2.033 -13.595 1.00 70.00 179 THR A O 1
ATOM 1394 N N . THR A 1 180 ? 29.853 0.318 -14.700 1.00 66.00 180 THR A N 1
ATOM 1395 C CA . THR A 1 180 ? 28.987 -0.778 -14.235 1.00 66.00 180 THR A CA 1
ATOM 1396 C C . THR A 1 180 ? 29.700 -1.802 -13.339 1.00 66.00 180 THR A C 1
ATOM 1398 O O . THR A 1 180 ? 29.091 -2.805 -12.964 1.00 66.00 180 THR A O 1
ATOM 1401 N N . ASN A 1 181 ? 30.963 -1.567 -12.952 1.00 69.31 181 ASN A N 1
ATOM 1402 C CA . ASN A 1 181 ? 31.801 -2.497 -12.170 1.00 69.31 181 ASN A CA 1
ATOM 1403 C C . ASN A 1 181 ? 31.984 -3.896 -12.816 1.00 69.31 181 ASN A C 1
ATOM 1405 O O . ASN A 1 181 ? 32.195 -4.906 -12.131 1.00 69.31 181 ASN A O 1
ATOM 1409 N N . LEU A 1 182 ? 31.928 -3.979 -14.146 1.00 70.88 182 LEU A N 1
ATOM 1410 C CA . LEU A 1 182 ? 32.343 -5.145 -14.922 1.00 70.88 182 LEU A CA 1
ATOM 1411 C C . LEU A 1 182 ? 33.870 -5.132 -15.112 1.00 70.88 182 LEU A C 1
ATOM 1413 O O . LEU A 1 182 ? 34.419 -4.428 -15.946 1.00 70.88 182 LEU A O 1
ATOM 1417 N N . HI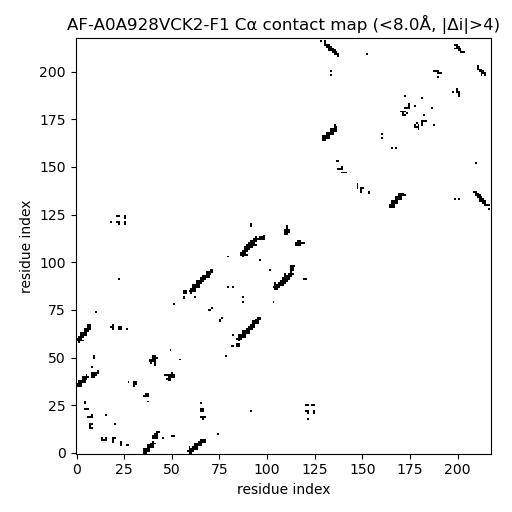S A 1 183 ? 34.576 -5.949 -14.323 1.00 63.03 183 HIS A N 1
ATOM 1418 C CA . HIS A 1 183 ? 36.049 -5.962 -14.285 1.00 63.03 183 HIS A CA 1
ATOM 1419 C C . HIS A 1 183 ? 36.721 -7.001 -15.204 1.00 63.03 183 HIS A C 1
ATOM 1421 O O . HIS A 1 183 ? 37.947 -7.080 -15.240 1.00 63.03 183 HIS A O 1
ATOM 1427 N N . SER A 1 184 ? 35.964 -7.861 -15.899 1.00 63.06 184 SER A N 1
ATOM 1428 C CA . SER A 1 184 ? 36.547 -8.852 -16.820 1.00 63.06 184 SER A CA 1
ATOM 1429 C C . SER A 1 184 ? 35.528 -9.426 -17.807 1.00 63.06 184 SER A C 1
ATOM 1431 O O . SER A 1 184 ? 34.368 -9.642 -17.457 1.00 63.06 184 SER A O 1
ATOM 1433 N N . ALA A 1 185 ? 36.008 -9.822 -18.991 1.00 57.72 185 ALA A N 1
ATOM 1434 C CA . ALA A 1 185 ? 35.217 -10.494 -20.030 1.00 57.72 185 ALA A CA 1
ATOM 1435 C C . ALA A 1 185 ? 34.677 -11.887 -19.624 1.00 57.72 185 ALA A C 1
ATOM 1437 O O . ALA A 1 185 ? 33.867 -12.478 -20.337 1.00 57.72 185 ALA A O 1
ATOM 1438 N N . CYS A 1 186 ? 35.138 -12.455 -18.501 1.00 48.94 186 CYS A N 1
ATOM 1439 C CA . CYS A 1 186 ? 34.682 -13.760 -18.013 1.00 48.94 186 CYS A CA 1
ATOM 1440 C C . CYS A 1 186 ? 33.262 -13.684 -17.416 1.00 48.94 186 CYS A C 1
ATOM 1442 O O . CYS A 1 186 ? 32.538 -14.675 -17.443 1.00 48.94 186 CYS A O 1
ATOM 1444 N N . ARG A 1 187 ? 32.831 -12.501 -16.942 1.00 49.03 187 ARG A N 1
ATOM 1445 C CA . ARG A 1 187 ? 31.454 -12.272 -16.464 1.00 49.03 187 ARG A CA 1
ATOM 1446 C C . ARG A 1 187 ? 30.439 -12.036 -17.585 1.00 49.03 187 ARG A C 1
ATOM 1448 O O . ARG A 1 187 ? 29.269 -12.337 -17.376 1.00 49.03 187 ARG A O 1
ATOM 1455 N N . ASP A 1 188 ? 30.883 -11.614 -18.768 1.00 44.88 188 ASP A N 1
ATOM 1456 C CA . ASP A 1 188 ? 30.034 -11.544 -19.970 1.00 44.88 188 ASP A CA 1
ATOM 1457 C C . ASP A 1 188 ? 29.747 -12.935 -20.563 1.00 44.88 188 ASP A C 1
ATOM 1459 O O . ASP A 1 188 ? 28.740 -13.144 -21.235 1.00 44.88 188 ASP A O 1
ATOM 1463 N N . ARG A 1 189 ? 30.601 -13.930 -20.279 1.00 41.59 189 ARG A N 1
ATOM 1464 C CA . ARG A 1 189 ? 30.482 -15.314 -20.767 1.00 41.59 189 ARG A CA 1
ATOM 1465 C C . ARG A 1 189 ? 29.902 -16.272 -19.722 1.00 41.59 189 ARG A C 1
ATOM 1467 O O . ARG A 1 189 ? 30.471 -17.330 -19.458 1.00 41.59 189 ARG A O 1
ATOM 1474 N N . ASN A 1 190 ? 28.730 -15.977 -19.164 1.00 37.81 190 ASN A N 1
ATOM 1475 C CA . ASN A 1 190 ? 28.032 -16.961 -18.328 1.00 37.81 190 ASN A CA 1
ATOM 1476 C C . ASN A 1 190 ? 27.289 -18.002 -19.179 1.00 37.81 190 ASN A C 1
ATOM 1478 O O . ASN A 1 190 ? 26.104 -17.892 -19.493 1.00 37.81 190 ASN A O 1
ATOM 1482 N N . ARG A 1 191 ? 28.022 -19.065 -19.529 1.00 36.22 191 ARG A N 1
ATOM 1483 C CA . ARG A 1 191 ? 27.473 -20.330 -20.026 1.00 36.22 191 ARG A CA 1
ATOM 1484 C C . ARG A 1 191 ? 26.734 -21.012 -18.871 1.00 36.22 191 ARG A C 1
ATOM 1486 O O . ARG A 1 191 ? 27.328 -21.304 -17.838 1.00 36.22 191 ARG A O 1
ATOM 1493 N N . SER A 1 192 ? 25.447 -21.275 -19.071 1.00 37.31 192 SER A N 1
ATOM 1494 C CA . SER A 1 192 ? 24.541 -21.987 -18.166 1.00 37.31 192 SER A CA 1
ATOM 1495 C C . SER A 1 192 ? 25.191 -23.199 -17.479 1.00 37.31 192 SER A C 1
ATOM 1497 O O . SER A 1 192 ? 25.300 -24.264 -18.090 1.00 37.31 192 SER A O 1
ATOM 1499 N N . ARG A 1 193 ? 25.592 -23.070 -16.210 1.00 35.28 193 ARG A N 1
ATOM 1500 C CA . ARG A 1 193 ? 25.779 -24.197 -15.285 1.00 35.28 193 ARG A CA 1
ATOM 1501 C C . ARG A 1 193 ? 25.726 -23.699 -13.836 1.00 35.28 193 ARG A C 1
ATOM 1503 O O . ARG A 1 193 ? 26.514 -22.857 -13.428 1.00 35.28 193 ARG A O 1
ATOM 1510 N N . SER A 1 194 ? 24.810 -24.302 -13.080 1.00 31.80 194 SER A N 1
ATOM 1511 C CA . SER A 1 194 ? 24.511 -24.130 -11.648 1.00 31.80 194 SER A CA 1
ATOM 1512 C C . SER A 1 194 ? 23.660 -22.912 -11.248 1.00 31.80 194 SER A C 1
ATOM 1514 O O . SER A 1 194 ? 24.122 -21.782 -11.244 1.00 31.80 194 SER A O 1
ATOM 1516 N N . GLY A 1 195 ? 22.399 -23.194 -10.890 1.00 33.16 195 GLY A N 1
ATOM 1517 C CA . GLY A 1 195 ? 21.695 -22.761 -9.667 1.00 33.16 195 GLY A CA 1
ATOM 1518 C C . GLY A 1 195 ? 21.487 -21.280 -9.325 1.00 33.16 195 GLY A C 1
ATOM 1519 O O . GLY A 1 195 ? 20.582 -20.988 -8.548 1.00 33.16 195 GLY A O 1
ATOM 1520 N N . SER A 1 196 ? 22.256 -20.345 -9.871 1.00 31.69 196 SER A N 1
ATOM 1521 C CA . SER A 1 196 ? 22.103 -18.909 -9.647 1.00 31.69 196 SER A CA 1
ATOM 1522 C C . SER A 1 196 ? 21.467 -18.279 -10.884 1.00 31.69 196 SER A C 1
ATOM 1524 O O . SER A 1 196 ? 21.919 -18.474 -12.015 1.00 31.69 196 SER A O 1
ATOM 1526 N N . LYS A 1 197 ? 20.359 -17.557 -10.685 1.00 34.06 197 LYS A N 1
ATOM 1527 C CA . LYS A 1 197 ? 19.644 -16.850 -11.755 1.00 34.06 197 LYS A CA 1
ATOM 1528 C C . LYS A 1 197 ? 20.582 -15.812 -12.376 1.00 34.06 197 LYS A C 1
ATOM 1530 O O . LYS A 1 197 ? 20.751 -14.723 -11.842 1.00 34.06 197 LYS A O 1
ATOM 1535 N N . SER A 1 198 ? 21.202 -16.183 -13.488 1.00 37.22 198 SER A N 1
ATOM 1536 C CA . SER A 1 198 ? 22.042 -15.319 -14.312 1.00 37.22 198 SER A CA 1
ATOM 1537 C C . SER A 1 198 ? 21.233 -14.901 -15.536 1.00 37.22 198 SER A C 1
ATOM 1539 O O . SER A 1 198 ? 20.591 -15.754 -16.146 1.00 37.22 198 SER A O 1
ATOM 1541 N N . ILE A 1 199 ? 21.260 -13.615 -15.893 1.00 39.50 199 ILE A N 1
ATOM 1542 C CA . ILE A 1 199 ? 20.703 -13.107 -17.156 1.00 39.50 199 ILE A CA 1
ATOM 1543 C C . ILE A 1 199 ? 21.641 -13.594 -18.277 1.00 39.50 199 ILE A C 1
ATOM 1545 O O . ILE A 1 199 ? 22.805 -13.189 -18.288 1.00 39.50 199 ILE A O 1
ATOM 1549 N N . PRO A 1 200 ? 21.219 -14.497 -19.180 1.00 36.06 200 PRO A N 1
ATOM 1550 C CA . PRO A 1 200 ? 22.085 -14.986 -20.244 1.00 36.06 200 PRO A CA 1
ATOM 1551 C C . PRO A 1 200 ? 22.236 -13.917 -21.333 1.00 36.06 200 PRO A C 1
ATOM 1553 O O . PRO A 1 200 ? 21.254 -13.530 -21.960 1.00 36.06 200 PRO A O 1
ATOM 1556 N N . ILE A 1 201 ? 23.467 -13.472 -21.595 1.00 39.69 201 ILE A N 1
ATOM 1557 C CA . ILE A 1 201 ? 23.806 -12.640 -22.758 1.00 39.69 201 ILE A CA 1
ATOM 1558 C C . ILE A 1 201 ? 24.182 -13.592 -23.901 1.00 39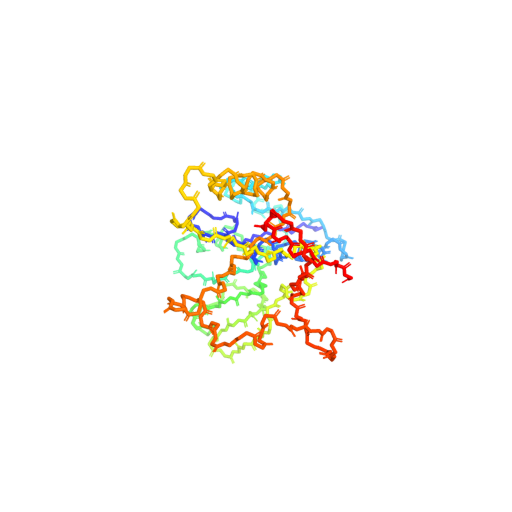.69 201 ILE A C 1
ATOM 1560 O O . ILE A 1 201 ? 25.136 -14.363 -23.791 1.00 39.69 201 ILE A O 1
ATOM 1564 N N . LEU A 1 202 ? 23.383 -13.613 -24.973 1.00 29.70 202 LEU A N 1
ATOM 1565 C CA . LEU A 1 202 ? 23.601 -14.508 -26.110 1.00 29.70 202 LEU A CA 1
ATOM 1566 C C . LEU A 1 202 ? 24.470 -13.818 -27.170 1.00 29.70 202 LEU A C 1
ATOM 1568 O O . LEU A 1 202 ? 23.997 -12.945 -27.894 1.00 29.70 202 LEU A O 1
ATOM 1572 N N . ASP A 1 203 ? 25.719 -14.262 -27.295 1.00 32.75 203 ASP A N 1
ATOM 1573 C CA . ASP A 1 203 ? 26.631 -13.822 -28.350 1.00 32.75 203 ASP A CA 1
ATOM 1574 C C . ASP A 1 203 ? 26.369 -14.624 -29.637 1.00 32.75 203 ASP A C 1
ATOM 1576 O O . ASP A 1 203 ? 26.608 -15.836 -29.703 1.00 32.75 203 ASP A O 1
ATOM 1580 N N . ARG A 1 204 ? 25.829 -13.972 -30.672 1.00 30.23 204 ARG A N 1
ATOM 1581 C CA . ARG A 1 204 ? 25.838 -14.513 -32.038 1.00 30.23 204 ARG A CA 1
ATOM 1582 C C . ARG A 1 204 ? 26.445 -13.490 -32.984 1.00 30.23 204 ARG A C 1
ATOM 1584 O O . ARG A 1 204 ? 25.929 -12.387 -33.144 1.00 30.23 204 ARG A O 1
ATOM 1591 N N . HIS A 1 205 ? 27.518 -13.911 -33.650 1.00 34.09 205 HIS A N 1
ATOM 1592 C CA . HIS A 1 205 ? 28.105 -13.241 -34.802 1.00 34.09 205 HIS A CA 1
ATOM 1593 C C . HIS A 1 205 ? 27.044 -12.952 -35.869 1.00 34.09 205 HIS A C 1
ATOM 1595 O O . HIS A 1 205 ? 26.618 -13.850 -36.591 1.00 34.09 205 HIS A O 1
ATOM 1601 N N . PHE A 1 206 ? 26.664 -11.683 -35.988 1.00 25.83 206 PHE A N 1
ATOM 1602 C CA . PHE A 1 206 ? 26.058 -11.109 -37.180 1.00 25.83 206 PHE A CA 1
ATOM 1603 C C . PHE A 1 206 ? 26.653 -9.720 -37.395 1.00 25.83 206 PHE A C 1
ATOM 1605 O O . PHE A 1 206 ? 26.858 -8.963 -36.448 1.00 25.83 206 PHE A O 1
ATOM 1612 N N . ASN A 1 207 ? 26.954 -9.412 -38.654 1.00 33.88 207 ASN A N 1
ATOM 1613 C CA . ASN A 1 207 ? 27.751 -8.274 -39.125 1.00 33.88 207 ASN A CA 1
ATOM 1614 C C . ASN A 1 207 ? 27.039 -6.902 -39.006 1.00 33.88 207 ASN A C 1
ATOM 1616 O O . ASN A 1 207 ? 27.264 -5.992 -39.795 1.00 33.88 207 ASN A O 1
ATOM 1620 N N . THR A 1 208 ? 26.167 -6.770 -38.009 1.00 35.56 208 THR A N 1
ATOM 1621 C CA . THR A 1 208 ? 25.474 -5.563 -37.547 1.00 35.56 208 THR A CA 1
ATOM 1622 C C . THR A 1 208 ? 25.195 -5.792 -36.062 1.00 35.56 208 THR A C 1
ATOM 1624 O O . THR A 1 208 ? 24.172 -6.371 -35.697 1.00 35.56 208 THR A O 1
ATOM 1627 N N . GLN A 1 209 ? 26.163 -5.457 -35.205 1.00 41.41 209 GLN A N 1
ATOM 1628 C CA . GLN A 1 209 ? 26.127 -5.794 -33.780 1.00 41.41 209 GLN A CA 1
ATOM 1629 C C . GLN A 1 209 ? 25.090 -4.949 -33.030 1.00 41.41 209 GLN A C 1
ATOM 1631 O O . GLN A 1 209 ? 25.314 -3.807 -32.642 1.00 41.41 209 GLN A O 1
ATOM 1636 N N . THR A 1 210 ? 23.926 -5.546 -32.820 1.00 39.12 210 THR A N 1
ATOM 1637 C CA . THR A 1 210 ? 22.975 -5.204 -31.767 1.00 39.12 210 THR A CA 1
ATOM 1638 C C . THR A 1 210 ? 22.543 -6.530 -31.163 1.00 39.12 210 THR A C 1
ATOM 1640 O O . THR A 1 210 ? 21.938 -7.346 -31.857 1.00 39.12 210 THR A O 1
ATOM 1643 N N . GLN A 1 211 ? 22.896 -6.777 -29.903 1.00 44.62 211 GLN A N 1
ATOM 1644 C CA . GLN A 1 211 ? 22.515 -7.999 -29.197 1.00 44.62 211 GLN A CA 1
ATOM 1645 C C . GLN A 1 211 ? 21.399 -7.674 -28.205 1.00 44.62 211 GLN A C 1
ATOM 1647 O O . GLN A 1 211 ? 21.561 -6.842 -27.317 1.00 44.62 211 GLN A O 1
ATOM 1652 N N . ILE A 1 212 ? 20.250 -8.327 -28.375 1.00 39.31 212 ILE A N 1
ATOM 1653 C CA . ILE A 1 212 ? 19.167 -8.329 -27.391 1.00 39.31 212 ILE A CA 1
ATOM 1654 C C . ILE A 1 212 ? 19.279 -9.652 -26.637 1.00 39.31 212 ILE A C 1
ATOM 1656 O O . ILE A 1 212 ? 19.114 -10.723 -27.223 1.00 39.31 212 ILE A O 1
ATOM 1660 N N . ALA A 1 213 ? 19.578 -9.582 -25.344 1.00 43.19 213 ALA A N 1
ATOM 1661 C CA . ALA A 1 213 ? 19.583 -10.739 -24.463 1.00 43.19 213 ALA A CA 1
ATOM 1662 C C . ALA A 1 213 ? 18.156 -10.984 -23.947 1.00 43.19 213 ALA A C 1
ATOM 1664 O O . ALA A 1 213 ? 17.681 -10.301 -23.040 1.00 43.19 213 ALA A O 1
ATOM 1665 N N . THR A 1 214 ? 17.441 -11.938 -24.547 1.00 36.94 214 THR A N 1
ATOM 1666 C CA . THR A 1 214 ? 16.116 -12.363 -24.073 1.00 36.94 214 THR A CA 1
ATOM 1667 C C . THR A 1 214 ? 16.268 -13.509 -23.075 1.00 36.94 214 THR A C 1
ATOM 1669 O O . THR A 1 214 ? 16.776 -14.572 -23.430 1.00 36.94 214 THR A O 1
ATOM 1672 N N . THR A 1 215 ? 15.784 -13.332 -21.843 1.00 41.91 215 TH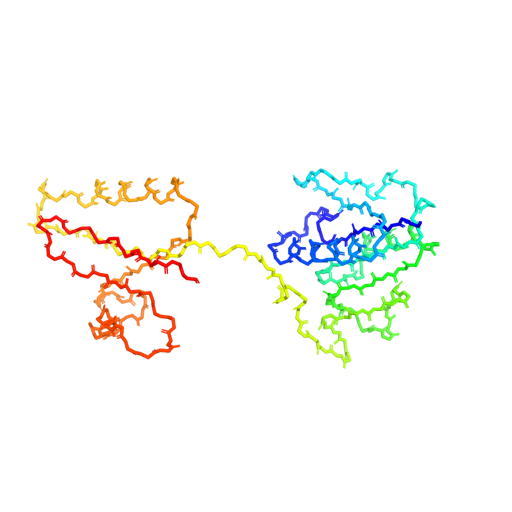R A N 1
ATOM 1673 C CA . THR A 1 215 ? 15.610 -14.453 -20.906 1.00 41.91 215 THR A CA 1
ATOM 1674 C C . THR A 1 215 ? 14.195 -15.012 -21.052 1.00 41.91 215 THR A C 1
ATOM 1676 O O . THR A 1 215 ? 13.228 -14.256 -20.994 1.00 41.91 215 THR A O 1
ATOM 1679 N N . LEU A 1 216 ? 14.069 -16.331 -21.235 1.00 37.16 216 LEU A N 1
ATOM 1680 C CA . LEU A 1 216 ? 12.793 -17.049 -21.162 1.00 37.16 216 LEU A CA 1
ATOM 1681 C C . LEU A 1 216 ? 12.352 -17.148 -19.696 1.00 37.16 216 LEU A C 1
ATOM 1683 O O . LEU A 1 216 ? 13.071 -17.704 -18.866 1.00 37.16 216 LEU A O 1
ATOM 1687 N N . SER A 1 217 ? 11.171 -16.620 -19.386 1.00 36.72 217 SER A N 1
ATOM 1688 C CA . SER A 1 217 ? 10.505 -16.840 -18.104 1.00 36.72 217 SER A CA 1
ATOM 1689 C C . SER A 1 217 ? 10.120 -18.318 -17.959 1.00 36.72 217 SER A C 1
ATOM 1691 O O . SER A 1 217 ? 9.421 -18.854 -18.817 1.00 36.72 217 SER A O 1
ATOM 1693 N N . THR A 1 218 ? 10.545 -18.958 -16.866 1.00 36.03 218 THR A N 1
ATOM 1694 C CA . THR A 1 218 ? 9.898 -20.159 -16.299 1.00 36.03 218 THR A CA 1
ATOM 1695 C C . THR A 1 218 ? 9.149 -19.788 -15.027 1.00 36.03 218 THR A C 1
ATOM 1697 O O . THR A 1 218 ? 9.750 -19.105 -14.149 1.00 36.03 218 THR A O 1
#

Radius of gyration: 24.9 Å; Cα contacts (8 Å, |Δi|>4): 340; chains: 1; bounding box: 60×39×67 Å

Sequence (218 aa):
MRVLVAGWFSFKDCNVTAGDVMARDLACDWLGQSGYLYDVALVSPFVGGVNWQTVNPANY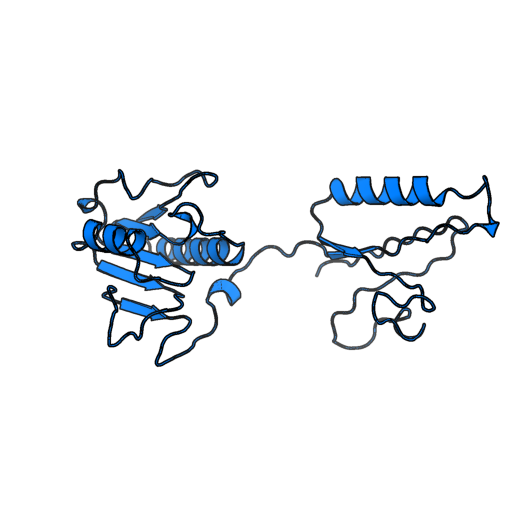SHVVFVCGPFPLDRATTEFVQRFNKSRLIGLDLSMLEPIDRWNPFDVLFARDSSTEAHPDITFLSKQPKVPVVGIVLVHPQQEYGDKGRHAIANAAIARLIKSQEVVAISIDTGLDSNTTNLHSACRDRNRSRSGSKSIPILDRHFNTQTQIATTLST

Foldseek 3Di:
DEEEEEELQLDPPSPDDPLQVLQSVVVVVVCVVVVHHYFYRHDPPDDDGDNLVPDQLVVHQEYEYTDDEQDPDDVSVVSLVRNVNHQYEYYQYAHPDAVVVDDSHPYYPYCHHPPDHDDGPSVVGPDDDAWEWEFEADDDDCVCPPVDCRVVLVVVVVVVVVVDRHHYDYDYPDCVVCPPVPPDPVLLPPDDDDDDDDQNFDDDDDPNDGTIRGDDDD

Solvent-accessible surface area (backbone atoms only — not comparable to full-atom values): 13240 Å² total; per-residue (Å²): 117,30,32,38,41,34,34,46,55,43,47,84,95,55,78,70,49,71,62,46,54,44,35,45,50,51,54,50,50,54,37,49,78,71,70,44,48,69,50,41,28,33,32,86,92,56,79,97,51,40,50,74,90,74,54,66,52,88,69,26,58,29,34,38,41,30,32,50,70,52,63,97,44,72,68,53,49,53,51,51,63,65,41,66,87,25,50,32,31,35,35,44,22,32,42,72,50,46,58,92,81,52,67,90,46,84,41,71,45,57,20,28,45,76,87,51,75,48,82,60,66,47,81,74,56,84,72,82,84,68,51,60,33,50,40,49,73,70,72,90,57,75,91,46,53,93,76,52,53,48,70,61,52,53,52,52,50,52,52,52,53,76,75,45,88,56,49,77,43,83,45,63,85,53,62,89,79,33,90,66,76,52,87,54,76,69,74,63,60,64,72,93,76,74,101,64,96,68,87,48,62,65,89,71,98,52,105,68,85,72,54,75,20,74,57,82,88,130

Nearest PDB structures (foldseek):
  2bgt-assembly1_A  TM=5.474E-01  e=1.014E-01  Tequatrovirus T4
  8evx-assembly1_B  TM=6.603E-01  e=3.770E-01  Pseudomonas aeruginosa PAO1
  1c3j-assembly1_A  TM=5.277E-01  e=2.286E-01  Tequatrovirus T4
  3n8n-assembly2_M  TM=5.238E-01  e=1.801E+00  Mycobacterium tuberculosis
  3n7a-assembly2_X  TM=5.148E-01  e=1.589E+00  Mycobacterium tuberculosis

Mean predicted aligned error: 11.06 Å

pLDDT: mean 82.87, std 20.8, range [25.83, 98.75]